Protein 4IM6 (pdb70)

InterPro domains:
  IPR001315 CARD domain [PF00619] (1380-1461)
  IPR001315 CARD domain [PS50209] (1380-1463)
  IPR001611 Leucine-rich repeat [PF00560] (809-829)
  IPR001611 Leucine-rich repeat [PF13516] (863-886)
  IPR001611 Leucine-rich repeat [PF13516] (921-943)
  IPR001611 Leucine-rich repeat [PS51450] (809-830)
  IPR004020 DAPIN domain [PF02758] (9-83)
  IPR004020 DAPIN domain [PS50824] (1-92)
  IPR004020 DAPIN domain [SM01289] (5-88)
  IPR007111 NACHT nucleoside triphosphatase [PF05729] (328-497)
  IPR007111 NACHT nucleoside triphosphatase [PS50837] (328-637)
  IPR011029 Death-like domain superfamily [G3DSA:1.10.533.10] (1-96)
  IPR011029 Death-like domain superfamily [G3DSA:1.10.533.10] (1379-1467)
  IPR011029 Death-like domain superfamily [SSF47986] (1-91)
  IPR011029 Death-like domain superfamily [SSF47986] (1376-1462)
  IPR025307 FIIND domain [PF13553] (1092-1224)
  IPR025307 FIIND domain [PF23679] (1231-1350)
  IPR025307 FIIND domain [PS51830] (1079-1364)
  IPR027417 P-loop containing nucleoside triphosphate hydrolase [G3DSA:3.40.50.300] (259-471)
  IPR027417 P-loop containing nucleoside triphosphate hydrolase [SSF52540] (313-498)

Radius of gyration: 17.04 Å; Cα contacts (8 Å, |Δi|>4): 419; chains: 1; bounding box: 37×54×25 Å

Sequence (197 aa):
VVTTDDAAYYWQQILFSSVLKVTRNLKELDLSGNSSLSHSSAVKSSLCKTLRRPRCLLETLRLAGCGLTAEDCKDLAFGLRANQTLTELDLSFNVLTDAGAKHLCQRLRQPSKLQRLQLVSCGLTSDDCCQQDLASSVLSSASPSLKELDLQQNNLDDVGVRRLLCEGLRHPACKLIRRLGLDQTTLSDEMRQELRALEQEKPQLLIFSRRRKP

GO terms:
  GO:0004175 endopeptidase activity (F, IDA)
  GO:0061702 canonical inflammasome complex (C, IDA)
  GO:0051260 protein homooligomerization (P, IDA)
  GO:0070269 pyroptotic inflammatory response (P, IDA)
  GO:0005515 protein binding (F, IPI)
  GO:0005829 cytosol (C, IDA)
  GO:0035591 signaling adaptor activity (F, IDA)
  GO:0038187 pattern recognition receptor activity (F, IDA)
  GO:1904784 NLRP1 inflammasome complex assembly (P, IDA)
  GO:0140608 cysteine-type endopeptidase activator activity (F, IDA)
  GO:0140693 molecular condensate scaffold activity (F, IDA)
  GO:0005524 ATP binding (F, IDA)
  GO:0051402 neuron apoptotic process (P, IDA)
  GO:0003690 double-stranded DNA binding (F, IDA)
  GO:0003725 double-stranded RNA binding (F, IDA)
  GO:0016887 ATP hydrolysis activity (F, IDA)
  GO:0072558 NLRP1 inflammasome complex (C, IDA)
  GO:0140374 antiviral innate immune response (P, IDA)
  GO:0032731 positive regulation of interleukin-1 beta production (P, IDA)
  GO:0051607 defense response to virus (P, IDA)

Organism: Homo sapiens (NCBI:txid9606)

B-factor: mean 31.35, std 16.28, range [11.92, 131.76]

CATH classification: 3.80.10.10

Structure (mmCIF, N/CA/C/O backbone):
data_4IM6
#
_entry.id   4IM6
#
_cell.length_a   84.690
_cell.length_b   84.690
_cell.length_c   130.470
_cell.angle_alpha   90.00
_cell.angle_beta   90.00
_cell.angle_gamma   120.00
#
_symmetry.space_group_name_H-M   'P 61 2 2'
#
loop_
_entity.id
_entity.type
_entity.pdbx_description
1 polymer 'NACHT, LRR and PYD domains-containing protein 1'
2 non-polymer GLYCEROL
3 water water
#
loop_
_atom_site.group_PDB
_atom_site.id
_atom_site.type_symbol
_atom_site.label_atom_id
_atom_site.label_alt_id
_atom_site.label_comp_id
_atom_site.label_asym_id
_atom_site.label_entity_id
_atom_site.label_seq_id
_atom_site.pdbx_PDB_ins_code
_atom_site.Cartn_x
_atom_site.Cartn_y
_atom_site.Cartn_z
_atom_site.occupancy
_atom_site.B_iso_or_equiv
_atom_site.auth_seq_id
_atom_site.auth_comp_id
_atom_site.auth_asym_id
_atom_site.auth_atom_id
_atom_site.pdbx_PDB_model_num
ATOM 1 N N A VAL A 1 8 ? -14.652 -38.032 -9.946 0.50 38.62 792 VAL A N 1
ATOM 2 N N B VAL A 1 8 ? -16.568 -39.667 -10.484 0.50 53.87 792 VAL A N 1
ATOM 3 C CA A VAL A 1 8 ? -13.990 -39.204 -9.254 0.50 33.72 792 VAL A CA 1
ATOM 4 C CA B VAL A 1 8 ? -16.169 -38.393 -9.840 0.50 64.06 792 VAL A CA 1
ATOM 5 C C A VAL A 1 8 ? -14.774 -39.664 -7.988 0.50 35.92 792 VAL A C 1
ATOM 6 C C B VAL A 1 8 ? -16.571 -38.392 -8.353 0.50 78.44 792 VAL A C 1
ATOM 7 O O A VAL A 1 8 ? -15.368 -38.796 -7.286 0.50 39.50 792 VAL A O 1
ATOM 8 O O B VAL A 1 8 ? -17.126 -37.411 -7.851 0.50 105.19 792 VAL A O 1
ATOM 15 N N A THR A 1 9 ? -14.836 -41.005 -7.788 0.50 34.46 793 THR A N 1
ATOM 16 N N B THR A 1 9 ? -16.306 -39.507 -7.665 0.50 91.54 793 THR A N 1
ATOM 17 C CA A THR A 1 9 ? -15.425 -41.746 -6.624 0.50 28.63 793 THR A CA 1
ATOM 18 C CA B THR A 1 9 ? -16.544 -39.632 -6.210 0.50 83.87 793 THR A CA 1
ATOM 19 C C A THR A 1 9 ? -14.393 -42.655 -5.814 0.50 25.97 793 THR A C 1
ATOM 20 C C B THR A 1 9 ? -15.507 -40.533 -5.513 0.50 70.92 793 THR A C 1
ATOM 21 O O A THR A 1 9 ? -13.288 -42.975 -6.240 0.50 23.60 793 THR A O 1
ATOM 22 O O B THR A 1 9 ? -14.341 -40.155 -5.331 0.50 54.41 793 THR A O 1
ATOM 29 N N A ASP A 1 10 ? -14.769 -43.103 -4.643 0.50 23.60 794 ASP A N 1
ATOM 30 N N B ASP A 1 10 ? -15.958 -41.731 -5.139 0.50 81.15 794 ASP A N 1
ATOM 31 C CA A ASP A 1 10 ? -13.848 -43.934 -3.854 0.50 23.45 794 ASP A CA 1
ATOM 32 C CA B ASP A 1 10 ? -15.164 -42.669 -4.350 0.50 47.52 794 ASP A CA 1
ATOM 33 C C A ASP A 1 10 ? -13.563 -45.254 -4.573 0.50 23.80 794 ASP A C 1
ATOM 34 C C B ASP A 1 10 ? -14.986 -44.052 -5.012 0.50 51.88 794 ASP A C 1
ATOM 35 O O A ASP A 1 10 ? -12.492 -45.836 -4.365 0.50 21.91 794 ASP A O 1
ATOM 36 O O B ASP A 1 10 ? -15.061 -44.177 -6.227 0.50 83.24 794 ASP A O 1
ATOM 45 N N A ALA A 1 11 ? -14.582 -45.726 -5.330 0.50 21.87 795 ALA A N 1
ATOM 46 N N B ALA A 1 11 ? -14.775 -45.081 -4.202 0.50 41.99 795 ALA A N 1
ATOM 47 C CA A ALA A 1 11 ? -14.476 -46.977 -6.151 0.50 29.31 795 ALA A CA 1
ATOM 48 C CA B ALA A 1 11 ? -14.479 -46.455 -4.678 0.50 33.40 795 ALA A CA 1
ATOM 49 C C A ALA A 1 11 ? -13.301 -46.856 -7.071 0.50 23.43 795 ALA A C 1
ATOM 50 C C B ALA A 1 11 ? -13.358 -46.565 -5.716 0.50 26.67 795 ALA A C 1
ATOM 51 O O A ALA A 1 11 ? -12.485 -47.749 -7.122 0.50 24.52 795 ALA A O 1
ATOM 52 O O B ALA A 1 11 ? -12.276 -47.121 -5.419 0.50 37.42 795 ALA A O 1
ATOM 55 N N A TYR A 1 12 ? -13.162 -45.709 -7.726 0.50 21.83 796 TYR A N 1
ATOM 56 N N B TYR A 1 12 ? -13.582 -46.011 -6.918 0.50 27.25 796 TYR A N 1
ATOM 57 C CA A TYR A 1 12 ? -11.991 -45.518 -8.581 0.50 25.17 796 TYR A CA 1
ATOM 58 C CA B TYR A 1 12 ? -12.565 -46.055 -7.989 0.50 23.96 796 TYR A CA 1
ATOM 59 C C A TYR A 1 12 ? -10.760 -45.572 -7.725 0.50 25.79 796 TYR A C 1
ATOM 60 C C B TYR A 1 12 ? -11.091 -45.728 -7.621 0.50 25.14 796 TYR A C 1
ATOM 61 O O A TYR A 1 12 ? -9.741 -46.216 -8.048 0.50 23.27 796 TYR A O 1
ATOM 62 O O B TYR A 1 12 ? -10.209 -46.245 -8.287 0.50 30.12 796 TYR A O 1
ATOM 79 N N . TRP A 1 13 ? -10.817 -44.880 -6.588 1.00 26.50 797 TRP A N 1
ATOM 80 C CA . TRP A 1 13 ? -9.509 -44.734 -5.960 1.00 24.64 797 TRP A CA 1
ATOM 81 C C . TRP A 1 13 ? -9.037 -46.095 -5.472 1.00 26.15 797 TRP A C 1
ATOM 82 O O . TRP A 1 13 ? -7.860 -46.340 -5.477 1.00 26.56 797 TRP A O 1
ATOM 93 N N . GLN A 1 14 ? -9.953 -46.992 -5.083 1.00 26.72 798 GLN A N 1
ATOM 94 C CA A GLN A 1 14 ? -9.548 -48.307 -4.608 0.50 30.67 798 GLN A CA 1
ATOM 95 C CA B GLN A 1 14 ? -9.452 -48.309 -4.613 0.50 32.67 798 GLN A CA 1
ATOM 96 C C . GLN A 1 14 ? -8.825 -49.093 -5.732 1.00 31.21 798 GLN A C 1
ATOM 97 O O . GLN A 1 14 ? -7.867 -49.831 -5.490 1.00 30.50 798 GLN A O 1
ATOM 108 N N . ILE A 1 15 ? -9.240 -48.892 -6.973 1.00 26.53 799 ILE A N 1
ATOM 109 C CA . ILE A 1 15 ? -8.497 -49.545 -8.078 1.00 25.32 799 ILE A CA 1
ATOM 110 C C . ILE A 1 15 ? -7.097 -49.005 -8.168 1.00 24.94 799 ILE A C 1
ATOM 111 O O . ILE A 1 15 ? -6.121 -49.779 -8.180 1.00 25.39 799 ILE A O 1
ATOM 116 N N . LEU A 1 16 ? -6.944 -47.664 -8.145 1.00 23.80 800 LEU A N 1
ATOM 117 C CA . LEU A 1 16 ? -5.611 -47.099 -8.193 1.00 23.14 800 LEU A CA 1
ATOM 118 C C . LEU A 1 16 ? -4.699 -47.583 -7.021 1.00 20.44 800 LEU A C 1
ATOM 119 O O . LEU A 1 16 ? -3.478 -47.943 -7.233 1.00 24.11 800 LEU A O 1
ATOM 124 N N . PHE A 1 17 ? -5.258 -47.585 -5.793 1.00 24.12 801 PHE A N 1
ATOM 125 C CA . PHE A 1 17 ? -4.392 -47.898 -4.636 1.00 25.23 801 PHE A CA 1
ATOM 126 C C . PHE A 1 17 ? -4.047 -49.409 -4.657 1.00 28.21 801 PHE A C 1
ATOM 127 O O . PHE A 1 17 ? -2.955 -49.773 -4.253 1.00 33.47 801 PHE A O 1
ATOM 135 N N . SER A 1 18 ? -4.949 -50.271 -5.181 1.00 29.55 802 SER A N 1
ATOM 136 C CA A SER A 1 18 ? -4.603 -51.696 -5.327 0.50 31.34 802 SER A CA 1
ATOM 137 C CA B SER A 1 18 ? -4.635 -51.694 -5.373 0.50 30.04 802 SER A CA 1
ATOM 138 C C . SER A 1 18 ? -3.472 -51.863 -6.341 1.00 30.33 802 SER A C 1
ATOM 139 O O . SER A 1 18 ? -2.583 -52.634 -6.108 1.00 33.94 802 SER A O 1
ATOM 144 N N . VAL A 1 19 ? -3.486 -51.083 -7.441 1.00 27.23 803 VAL A N 1
ATOM 145 C CA . VAL A 1 19 ? -2.435 -51.148 -8.447 1.00 27.99 803 VAL A CA 1
ATOM 146 C C . VAL A 1 19 ? -1.093 -50.665 -7.866 1.00 32.49 803 VAL A C 1
ATOM 147 O O . VAL A 1 19 ? -0.008 -51.254 -8.148 1.00 35.39 803 VAL A O 1
ATOM 151 N N . LEU A 1 20 ? -1.161 -49.596 -7.057 1.00 31.66 804 LEU A N 1
ATOM 152 C CA . LEU A 1 20 ? 0.045 -49.024 -6.468 1.00 34.41 804 LEU A CA 1
ATOM 153 C C . LEU A 1 20 ? 0.783 -50.024 -5.587 1.00 37.65 804 LEU A C 1
ATOM 154 O O . LEU A 1 20 ? 2.000 -49.930 -5.421 1.00 40.02 804 LEU A O 1
ATOM 159 N N . LYS A 1 21 ? 0.080 -51.024 -5.061 1.00 48.70 805 LYS A N 1
ATOM 160 C CA . LYS A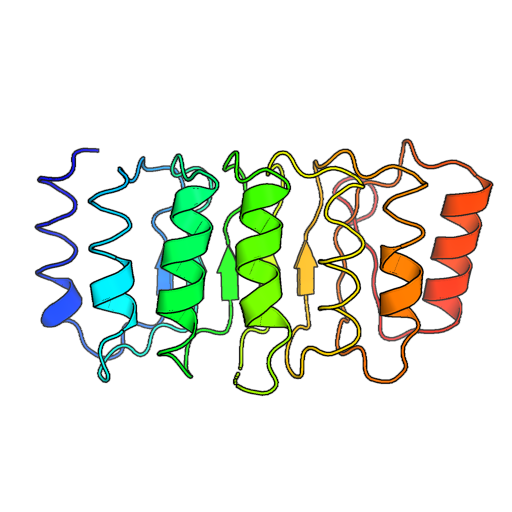 1 21 ? 0.749 -52.138 -4.361 1.00 55.39 805 LYS A CA 1
ATOM 161 C C . LYS A 1 21 ? 1.711 -53.017 -5.173 1.00 48.78 805 LYS A C 1
ATOM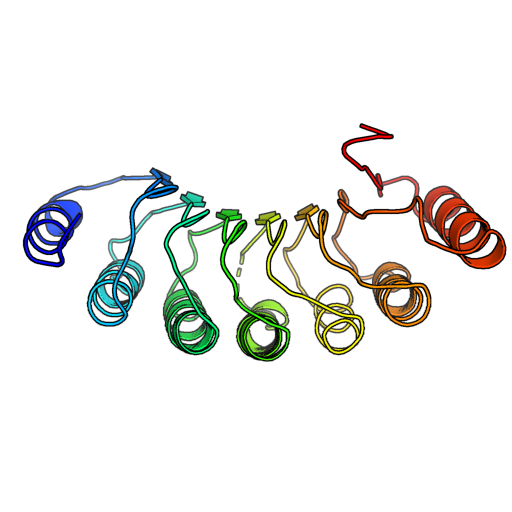 162 O O . LYS A 1 21 ? 2.560 -53.665 -4.603 1.00 58.06 805 LYS A O 1
ATOM 168 N N . VAL A 1 22 ? 1.544 -53.084 -6.469 1.00 39.32 806 VAL A N 1
ATOM 169 C CA . VAL A 1 22 ? 2.262 -53.994 -7.396 1.00 45.20 806 VAL A CA 1
ATOM 170 C C . VAL A 1 22 ? 3.280 -53.117 -8.101 1.00 39.94 806 VAL A C 1
ATOM 171 O O . VAL A 1 22 ? 4.274 -53.561 -8.679 1.00 47.91 806 VAL A O 1
ATOM 175 N N . THR A 1 23 ? 3.051 -51.821 -8.034 1.00 43.57 807 THR A N 1
ATOM 176 C CA . THR A 1 23 ? 3.986 -50.922 -8.667 1.00 39.74 807 THR A CA 1
ATOM 177 C C . THR A 1 23 ? 5.282 -50.918 -7.872 1.00 43.95 807 THR A C 1
ATOM 178 O O . THR A 1 23 ? 5.243 -50.923 -6.625 1.00 56.16 807 THR A O 1
ATOM 182 N N . ARG A 1 24 ? 6.424 -50.948 -8.580 1.00 44.54 808 ARG A N 1
ATOM 183 C CA . ARG A 1 24 ? 7.733 -50.738 -7.909 1.00 53.30 808 ARG A CA 1
ATOM 184 C C . ARG A 1 24 ? 8.550 -49.521 -8.459 1.00 54.31 808 ARG A C 1
ATOM 185 O O . ARG A 1 24 ? 8.493 -49.188 -9.655 1.00 45.40 808 ARG A O 1
ATOM 193 N N . ASN A 1 25 ? 9.269 -48.807 -7.588 1.00 56.71 809 ASN A N 1
ATOM 194 C CA . ASN A 1 25 ? 10.083 -47.689 -8.071 1.00 62.04 809 ASN A CA 1
ATOM 195 C C . ASN A 1 25 ? 9.236 -46.480 -8.514 1.00 38.60 809 ASN A C 1
ATOM 196 O O . ASN A 1 25 ? 9.728 -45.667 -9.332 1.00 44.17 809 ASN A O 1
ATOM 201 N N . LEU A 1 26 ? 7.968 -46.384 -8.096 1.00 36.18 810 LEU A N 1
ATOM 202 C CA . LEU A 1 26 ? 7.195 -45.196 -8.527 1.00 34.09 810 LEU A CA 1
ATOM 203 C C . LEU A 1 26 ? 7.674 -44.007 -7.734 1.00 26.89 810 LEU A C 1
ATOM 204 O O . LEU A 1 26 ? 7.621 -44.066 -6.478 1.00 30.64 810 LEU A O 1
ATOM 209 N N . LYS A 1 27 ? 8.173 -42.984 -8.453 1.00 27.35 811 LYS A N 1
ATOM 210 C CA . LYS A 1 27 ? 8.786 -41.800 -7.783 1.00 25.26 811 LYS A CA 1
ATOM 211 C C . LYS A 1 27 ? 7.834 -40.591 -7.658 1.00 28.83 811 LYS A C 1
ATOM 212 O O . LYS A 1 27 ? 8.029 -39.763 -6.786 1.00 24.85 811 LYS A O 1
ATOM 218 N N . GLU A 1 28 ? 6.814 -40.498 -8.505 1.00 25.39 812 GLU A N 1
ATOM 219 C CA . GLU A 1 28 ? 5.897 -39.373 -8.453 1.00 23.76 812 GLU A CA 1
ATOM 220 C C . GLU A 1 28 ? 4.458 -39.811 -8.580 1.00 24.42 812 GLU A C 1
ATOM 221 O O . GLU A 1 28 ? 4.138 -40.718 -9.375 1.00 27.53 812 GLU A O 1
ATOM 227 N N . LEU A 1 29 ? 3.601 -39.209 -7.783 1.00 21.19 813 LEU A N 1
ATOM 228 C CA . LEU A 1 29 ? 2.158 -39.480 -7.858 1.00 20.30 813 LEU A CA 1
ATOM 229 C C . LEU A 1 29 ? 1.470 -38.129 -7.812 1.00 22.65 813 LEU A C 1
ATOM 230 O O . LEU A 1 29 ? 1.548 -37.453 -6.811 1.00 21.47 813 LEU A O 1
ATOM 235 N N . ASP A 1 30 ? 0.802 -37.764 -8.907 1.00 19.61 814 ASP A N 1
ATOM 236 C CA . ASP A 1 30 ? 0.098 -36.452 -9.012 1.00 20.12 814 ASP A CA 1
ATOM 237 C C . ASP A 1 30 ? -1.371 -36.715 -9.178 1.00 19.91 814 ASP A C 1
ATOM 238 O O . ASP A 1 30 ? -1.785 -37.144 -10.300 1.00 24.31 814 ASP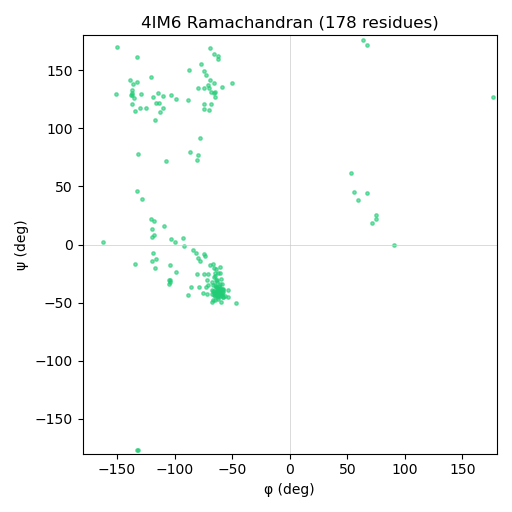 A O 1
ATOM 243 N N . LEU A 1 31 ? -2.146 -36.457 -8.109 1.00 16.74 815 LEU A N 1
ATOM 244 C CA . LEU A 1 31 ? -3.594 -36.650 -8.144 1.00 18.23 815 LEU A CA 1
ATOM 245 C C . LEU A 1 31 ? -4.314 -35.322 -8.283 1.00 16.79 815 LEU A C 1
ATOM 246 O O . LEU A 1 31 ? -5.550 -35.292 -8.072 1.00 19.82 815 LEU A O 1
ATOM 251 N N . SER A 1 32 ? -3.552 -34.233 -8.455 1.00 19.20 816 SER A N 1
ATOM 252 C CA . SER A 1 32 ? -4.130 -32.868 -8.380 1.00 18.58 816 SER A CA 1
ATOM 253 C C . SER A 1 32 ? -5.398 -32.693 -9.250 1.00 19.03 816 SER A C 1
ATOM 254 O O . SER A 1 32 ? -5.428 -33.127 -10.460 1.00 22.21 816 SER A O 1
ATOM 257 N N . GLY A 1 33 ? -6.390 -31.990 -8.693 1.00 17.74 817 GLY A N 1
ATOM 258 C CA . GLY A 1 33 ? -7.605 -31.617 -9.490 1.00 18.88 817 GLY A CA 1
ATOM 259 C C . GLY A 1 33 ? -8.707 -32.660 -9.384 1.00 20.22 817 GLY A C 1
ATOM 260 O O . GLY A 1 33 ? -9.760 -32.488 -10.040 1.00 24.88 817 GLY A O 1
ATOM 261 N N . ASN A 1 34 ? -8.465 -33.754 -8.630 1.00 21.04 818 ASN A N 1
ATOM 262 C CA . ASN A 1 34 ? -9.468 -34.856 -8.463 1.00 21.37 818 ASN A CA 1
ATOM 263 C C . ASN A 1 34 ? -9.820 -34.958 -7.005 1.00 24.11 818 ASN A C 1
ATOM 264 O O . ASN A 1 34 ? -8.886 -35.145 -6.163 1.00 23.46 818 ASN A O 1
ATOM 269 N N . SER A 1 35 ? -11.127 -34.907 -6.668 1.00 23.84 819 SER A N 1
ATOM 270 C CA A SER A 1 35 ? -11.591 -34.974 -5.288 0.50 22.47 819 SER A CA 1
ATOM 271 C CA B SER A 1 35 ? -11.482 -34.919 -5.270 0.50 23.04 819 SER A CA 1
ATOM 272 C C . SER A 1 35 ? -11.145 -36.276 -4.588 1.00 20.74 819 SER A C 1
ATOM 273 O O . SER A 1 35 ? -11.357 -37.402 -5.154 1.00 24.37 819 SER A O 1
ATOM 278 N N . LEU A 1 36 ? -10.582 -36.158 -3.378 1.00 20.43 820 LEU A N 1
ATOM 279 C CA . LEU A 1 36 ? -10.290 -37.336 -2.523 1.00 20.35 820 LEU A CA 1
ATOM 280 C C . LEU A 1 36 ? -11.188 -37.215 -1.323 1.00 24.78 820 LEU A C 1
ATOM 281 O O . LEU A 1 36 ? -11.079 -36.224 -0.558 1.00 24.29 820 LEU A O 1
ATOM 286 N N . SER A 1 37 ? -12.032 -38.223 -1.094 1.00 24.45 821 SER A N 1
ATOM 287 C CA . SER A 1 37 ? -12.844 -38.251 0.141 1.00 26.69 821 SER A CA 1
ATOM 288 C C . SER A 1 37 ? -11.909 -38.499 1.367 1.00 25.69 821 SER A C 1
ATOM 289 O O . SER A 1 37 ? -10.757 -38.912 1.194 1.00 25.27 821 SER A O 1
ATOM 292 N N . HIS A 1 38 ? -12.432 -38.332 2.598 1.00 28.41 822 HIS A N 1
ATOM 293 C CA . HIS A 1 38 ? -11.626 -38.699 3.754 1.00 28.33 822 HIS A CA 1
ATOM 294 C C . HIS A 1 38 ? -11.224 -40.160 3.707 1.00 29.52 822 HIS A C 1
ATOM 295 O O . HIS A 1 38 ? -10.063 -40.496 4.079 1.00 28.05 822 HIS A O 1
ATOM 302 N N . SER A 1 39 ? -12.123 -41.049 3.242 1.00 30.08 823 SER A N 1
ATOM 303 C CA A SER A 1 39 ? -11.743 -42.476 3.188 0.50 31.40 823 SER A CA 1
ATOM 304 C CA B SER A 1 39 ? -11.768 -42.484 3.152 0.50 30.77 823 SER A CA 1
ATOM 305 C C . SER A 1 39 ? -10.591 -42.709 2.204 1.00 33.34 823 SER A C 1
ATOM 306 O O . SER A 1 39 ? -9.666 -43.517 2.486 1.00 32.70 823 SER A O 1
ATOM 311 N N . ALA A 1 40 ? -10.609 -41.996 1.064 1.00 27.21 824 ALA A N 1
ATOM 312 C CA . ALA A 1 40 ? -9.558 -42.143 0.080 1.00 25.13 824 ALA A CA 1
ATOM 313 C C . ALA A 1 40 ? -8.209 -41.600 0.628 1.00 22.77 824 ALA A C 1
ATOM 314 O O . ALA A 1 40 ? -7.129 -42.118 0.331 1.00 24.74 824 ALA A O 1
ATOM 316 N N . VAL A 1 41 ? -8.277 -40.474 1.365 1.00 25.27 825 VAL A N 1
ATOM 317 C CA . VAL A 1 41 ? -7.094 -39.938 1.990 1.00 23.50 825 VAL A CA 1
ATOM 318 C C . VAL A 1 41 ? -6.471 -40.946 2.962 1.00 21.98 825 VAL A C 1
ATOM 319 O O . VAL A 1 41 ? -5.258 -41.197 2.919 1.00 24.09 825 VAL A O 1
ATOM 323 N N . LYS A 1 42 ? -7.331 -41.601 3.760 1.00 28.79 826 LYS A N 1
ATOM 324 C CA . LYS A 1 42 ? -6.864 -42.587 4.689 1.00 32.54 826 LYS A CA 1
ATOM 325 C C . LYS A 1 42 ? -6.215 -43.755 3.921 1.00 29.68 826 LYS A C 1
ATOM 326 O O . LYS A 1 42 ? -5.120 -44.228 4.263 1.00 29.18 826 LYS A O 1
ATOM 332 N N . SER A 1 43 ? -6.808 -44.148 2.800 1.00 29.17 827 SER A N 1
ATOM 333 C CA A SER A 1 43 ? -6.206 -45.241 2.103 0.50 29.93 827 SER A CA 1
ATOM 334 C CA B SER A 1 43 ? -6.235 -45.218 1.945 0.50 28.50 827 SER A CA 1
ATOM 335 C C . SER A 1 43 ? -4.891 -44.824 1.401 1.00 28.84 827 SER A C 1
ATOM 336 O O . SER A 1 43 ? -3.912 -45.599 1.408 1.00 33.56 827 SER A O 1
ATOM 341 N N . LEU A 1 44 ? -4.809 -43.578 0.907 1.00 30.98 828 LEU A N 1
ATOM 342 C CA . LEU A 1 44 ? -3.547 -43.055 0.432 1.00 24.52 828 LEU A CA 1
ATOM 343 C C . LEU A 1 44 ? -2.442 -43.055 1.543 1.00 29.48 828 LEU A C 1
ATOM 344 O O . LEU A 1 44 ? -1.262 -43.353 1.298 1.00 32.61 828 LEU A O 1
ATOM 349 N N . CYS A 1 45 ? -2.836 -42.628 2.749 1.00 30.55 829 CYS A N 1
ATOM 350 C CA . CYS A 1 45 ? -1.899 -42.667 3.905 1.00 26.42 829 CYS A CA 1
ATOM 351 C C . CYS A 1 45 ? -1.388 -44.098 4.180 1.00 27.63 829 CYS A C 1
ATOM 352 O O . CYS A 1 45 ? -0.193 -44.258 4.473 1.00 33.18 829 CYS A O 1
ATOM 355 N N . LYS A 1 46 ? -2.251 -45.121 4.043 1.00 31.39 830 LYS A N 1
ATOM 356 C CA . LYS A 1 46 ? -1.793 -46.542 4.183 1.00 36.97 830 LYS A CA 1
ATOM 357 C C . LYS A 1 46 ? -0.742 -46.821 3.142 1.00 43.82 830 LYS A C 1
ATOM 358 O O . LYS A 1 46 ? 0.277 -47.434 3.419 1.00 42.75 830 LYS A O 1
ATOM 364 N N . THR A 1 47 ? -1.050 -46.458 1.896 1.00 37.51 831 THR A N 1
ATOM 365 C CA . THR A 1 47 ? -0.034 -46.508 0.819 1.00 38.56 831 THR A CA 1
ATOM 366 C C . THR A 1 47 ? 1.336 -45.891 1.178 1.00 36.31 831 THR A C 1
ATOM 367 O O . THR A 1 47 ? 2.385 -46.504 0.926 1.00 43.97 831 THR A O 1
ATOM 371 N N . LEU A 1 48 ? 1.339 -44.654 1.717 1.00 36.50 832 LEU A N 1
ATOM 372 C CA . LEU A 1 48 ? 2.561 -43.926 2.067 1.00 35.41 832 LEU A CA 1
ATOM 373 C C . LEU A 1 48 ? 3.371 -44.587 3.195 1.00 40.49 832 LEU A C 1
ATOM 374 O O . LEU A 1 48 ? 4.612 -44.439 3.282 1.00 47.21 832 LEU A O 1
ATOM 379 N N . ARG A 1 49 ? 2.658 -45.316 4.045 1.00 37.30 833 ARG A N 1
ATOM 380 C CA . ARG A 1 49 ? 3.250 -45.976 5.217 1.00 41.83 833 ARG A CA 1
ATOM 381 C C . ARG A 1 49 ? 4.008 -47.254 4.891 1.00 51.62 833 ARG A C 1
ATOM 382 O O . ARG A 1 49 ? 4.752 -47.770 5.731 1.00 59.75 833 ARG A O 1
ATOM 390 N N . ARG A 1 50 ? 3.814 -47.792 3.686 1.00 44.77 834 ARG A N 1
ATOM 391 C CA . ARG A 1 50 ? 4.478 -49.090 3.308 1.00 47.26 834 ARG A CA 1
ATOM 392 C C . ARG A 1 50 ? 5.961 -48.954 3.157 1.00 51.46 834 ARG A C 1
ATOM 393 O O . ARG A 1 50 ? 6.465 -47.947 2.598 1.00 48.00 834 ARG A O 1
ATOM 401 N N . PRO A 1 51 ? 6.691 -49.998 3.605 1.00 77.34 835 PRO A N 1
ATOM 402 C CA . PRO A 1 51 ? 8.135 -49.869 3.494 1.00 69.23 835 PRO A CA 1
ATOM 403 C C . PRO A 1 51 ? 8.600 -49.827 2.012 1.00 46.45 835 PRO A C 1
ATOM 404 O O . PRO A 1 51 ? 9.609 -49.162 1.679 1.00 57.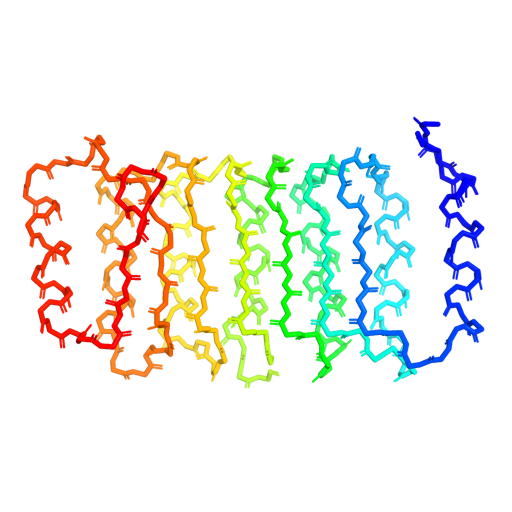44 835 PRO A O 1
ATOM 408 N N . ARG A 1 52 ? 7.827 -50.447 1.123 1.00 44.33 836 ARG A N 1
ATOM 409 C CA . ARG A 1 52 ? 8.193 -50.410 -0.279 1.00 49.22 836 ARG A CA 1
ATOM 410 C C . ARG A 1 52 ? 7.936 -49.058 -0.982 1.00 49.30 836 ARG A C 1
ATOM 411 O O . ARG A 1 52 ? 8.392 -48.876 -2.117 1.00 49.71 836 ARG A O 1
ATOM 419 N N . CYS A 1 53 ? 7.264 -48.112 -0.319 1.00 40.58 837 CYS A N 1
ATOM 420 C CA . CYS A 1 53 ? 6.904 -46.833 -0.962 1.00 35.60 837 CYS A CA 1
ATOM 421 C C . CYS A 1 53 ? 8.157 -46.006 -1.172 1.00 33.04 837 CYS A C 1
ATOM 422 O O . CYS A 1 53 ? 8.869 -45.668 -0.179 1.00 51.27 837 CYS A O 1
ATOM 425 N N . LEU A 1 54 ? 8.491 -45.748 -2.424 1.00 30.09 838 LEU A N 1
ATOM 426 C CA . LEU A 1 54 ? 9.645 -44.961 -2.772 1.00 31.98 838 LEU A CA 1
ATOM 427 C C . LEU A 1 54 ? 9.267 -43.589 -3.331 1.00 26.51 838 LEU A C 1
ATOM 428 O O . LEU A 1 54 ? 10.093 -42.963 -4.039 1.00 30.46 838 LEU A O 1
ATOM 433 N N . LEU A 1 55 ? 7.997 -43.167 -3.131 1.00 23.90 839 LEU A N 1
ATOM 434 C CA . LEU A 1 55 ? 7.577 -41.887 -3.755 1.00 22.50 839 LEU A CA 1
ATOM 435 C C . LEU A 1 55 ? 8.468 -40.726 -3.279 1.00 20.41 839 LEU A C 1
ATOM 436 O O . LEU A 1 55 ? 8.732 -40.656 -2.054 1.00 24.52 839 LEU A O 1
ATOM 441 N N . GLU A 1 56 ? 8.888 -39.864 -4.209 1.00 22.20 840 GLU A N 1
ATOM 442 C CA . GLU A 1 56 ? 9.646 -38.674 -3.875 1.00 19.89 840 GLU A CA 1
ATOM 443 C C . GLU A 1 56 ? 8.764 -37.409 -3.956 1.00 22.52 840 GLU A C 1
ATOM 444 O O . GLU A 1 56 ? 9.014 -36.418 -3.242 1.00 22.81 840 GLU A O 1
ATOM 450 N N . THR A 1 57 ? 7.772 -37.441 -4.849 1.00 21.37 841 THR A N 1
ATOM 451 C CA . THR A 1 57 ? 6.898 -36.277 -5.066 1.00 20.06 841 THR A CA 1
ATOM 452 C C . THR A 1 57 ? 5.447 -36.727 -4.986 1.00 20.99 841 THR A C 1
ATOM 453 O O . THR A 1 57 ? 5.049 -37.707 -5.655 1.00 20.72 841 THR A O 1
ATOM 457 N N . LEU A 1 58 ? 4.662 -36.025 -4.187 1.00 17.07 842 LEU A N 1
ATOM 458 C CA . LEU A 1 58 ? 3.225 -36.339 -4.021 1.00 17.18 842 LEU A CA 1
ATOM 459 C C . LEU A 1 58 ? 2.461 -35.001 -4.223 1.00 18.86 842 LEU A C 1
ATOM 460 O O . LEU A 1 58 ? 2.680 -34.065 -3.468 1.00 17.40 842 LEU A O 1
ATOM 465 N N . ARG A 1 59 ? 1.605 -34.926 -5.240 1.00 17.46 843 ARG A N 1
ATOM 466 C CA . ARG A 1 59 ? 0.862 -33.693 -5.453 1.00 17.80 843 ARG A CA 1
ATOM 467 C C . ARG A 1 59 ? -0.620 -33.950 -5.278 1.00 18.34 843 ARG A C 1
ATOM 468 O O . ARG A 1 59 ? -1.172 -34.882 -5.948 1.00 17.90 843 ARG A O 1
ATOM 476 N N . LEU A 1 60 ? -1.235 -33.232 -4.349 1.00 14.84 844 LEU A N 1
ATOM 477 C CA . LEU A 1 60 ? -2.649 -33.386 -3.948 1.00 15.17 844 LEU A CA 1
ATOM 478 C C . LEU A 1 60 ? -3.293 -31.991 -4.010 1.00 13.64 844 LEU A C 1
ATOM 479 O O . LEU A 1 60 ? -4.174 -31.720 -3.216 1.00 16.83 844 LEU A O 1
ATOM 484 N N . ALA A 1 61 ? -2.912 -31.228 -5.047 1.00 16.18 845 ALA A N 1
ATOM 485 C CA . ALA A 1 61 ? -3.435 -29.823 -5.092 1.00 16.22 845 ALA A CA 1
ATOM 486 C C . ALA A 1 61 ? -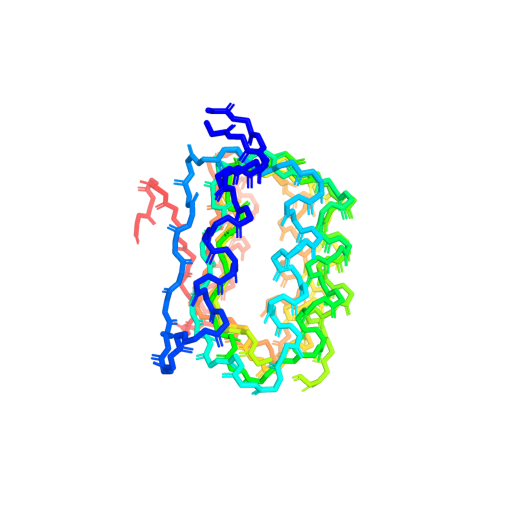4.864 -29.824 -5.634 1.00 16.61 845 ALA A C 1
ATOM 487 O O . ALA A 1 61 ? -5.098 -30.514 -6.663 1.00 17.91 845 ALA A O 1
ATOM 489 N N . GLY A 1 62 ? -5.773 -29.099 -5.018 1.00 14.60 846 GLY A N 1
ATOM 490 C CA . GLY A 1 62 ? -7.163 -29.034 -5.619 1.00 15.97 846 GLY A CA 1
ATOM 491 C C . GLY A 1 62 ? -7.868 -30.372 -5.539 1.00 16.60 846 GLY A C 1
ATOM 492 O O . GLY A 1 62 ? -8.557 -30.768 -6.511 1.00 20.75 846 GLY A O 1
ATOM 493 N N . CYS A 1 63 ? -7.786 -31.035 -4.386 1.00 16.82 847 CYS A N 1
ATOM 494 C CA . CYS A 1 63 ? -8.312 -32.385 -4.222 1.00 17.00 847 CYS A CA 1
ATOM 495 C C . CYS A 1 63 ? -9.394 -32.389 -3.191 1.00 17.90 847 CYS A C 1
ATOM 496 O O . CYS A 1 63 ? -9.823 -33.485 -2.667 1.00 21.28 847 CYS A O 1
ATOM 499 N N . GLY A 1 64 ? -9.830 -31.206 -2.722 1.00 18.39 848 GLY A N 1
ATOM 500 C CA . GLY A 1 64 ? -10.854 -31.195 -1.666 1.00 21.25 848 GLY A CA 1
ATOM 501 C C . GLY A 1 64 ? -10.461 -31.548 -0.250 1.00 20.40 848 GLY A C 1
ATOM 502 O O . GLY A 1 64 ? -11.310 -31.809 0.602 1.00 21.98 848 GLY A O 1
ATOM 503 N N . LEU A 1 65 ? -9.173 -31.409 0.051 1.00 19.11 849 LEU A N 1
ATOM 504 C CA . LEU A 1 65 ? -8.677 -31.811 1.362 1.00 18.41 849 LEU A CA 1
ATOM 505 C C . LEU A 1 65 ? -9.049 -30.765 2.394 1.00 19.22 849 LEU A C 1
ATOM 506 O O . LEU A 1 65 ? -9.175 -29.537 2.081 1.00 20.71 849 LEU A O 1
ATOM 511 N N . THR A 1 66 ? -9.132 -31.214 3.645 1.00 21.05 850 THR A N 1
ATOM 512 C CA . THR A 1 66 ? -9.552 -30.307 4.717 1.00 22.78 850 THR A CA 1
ATOM 513 C C . THR A 1 66 ? -8.574 -30.449 5.907 1.00 20.96 850 THR A C 1
ATOM 514 O O . THR A 1 66 ? -7.578 -31.196 5.790 1.00 22.44 850 THR A O 1
ATOM 518 N N . ALA A 1 67 ? -8.821 -29.753 7.035 1.00 22.92 851 ALA A N 1
ATOM 519 C CA . ALA A 1 67 ? -7.849 -29.851 8.132 1.00 22.39 851 ALA A CA 1
ATOM 520 C C . ALA A 1 67 ? -7.603 -31.261 8.657 1.00 25.26 851 ALA A C 1
ATOM 521 O O . ALA A 1 67 ? -6.467 -31.654 8.899 1.00 25.33 851 ALA A O 1
ATOM 523 N N . GLU A 1 68 ? -8.675 -32.033 8.786 1.00 26.34 852 GLU A N 1
ATOM 524 C CA . GLU A 1 68 ? -8.553 -33.419 9.298 1.00 27.71 852 GLU A CA 1
ATOM 525 C C . GLU A 1 68 ? -7.647 -34.231 8.353 1.00 30.94 852 GLU A C 1
ATOM 526 O O . GLU A 1 68 ? -6.828 -35.049 8.819 1.00 27.39 852 GLU A O 1
ATOM 532 N N . ASP A 1 69 ? -7.732 -34.016 7.028 1.00 24.47 853 ASP A N 1
ATOM 533 C CA . ASP A 1 69 ? -6.770 -34.719 6.166 1.00 23.41 853 ASP A CA 1
ATOM 534 C C . ASP A 1 69 ? -5.295 -34.415 6.440 1.00 22.57 853 ASP A C 1
ATOM 535 O O . ASP A 1 69 ? -4.413 -35.259 6.213 1.00 23.40 853 ASP A O 1
ATOM 540 N N . CYS A 1 70 ? -4.995 -33.212 6.925 1.00 23.29 854 CYS A N 1
ATOM 541 C CA . CYS A 1 70 ? -3.604 -32.876 7.223 1.00 23.11 854 CYS A CA 1
ATOM 542 C C . CYS A 1 70 ? -3.096 -33.722 8.392 1.00 23.16 854 CYS A C 1
ATOM 543 O O . CYS A 1 70 ? -1.922 -34.032 8.443 1.00 23.17 854 CYS A O 1
ATOM 546 N N . LYS A 1 71 ? -3.986 -34.011 9.335 1.00 23.16 855 LYS A N 1
ATOM 547 C CA . LYS A 1 71 ? -3.611 -34.849 10.490 1.00 26.17 855 LYS A CA 1
ATOM 548 C C . LYS A 1 71 ? -3.200 -36.238 9.972 1.00 28.74 855 LYS A C 1
ATOM 549 O O . LYS A 1 71 ? -2.077 -36.752 10.297 1.00 27.90 855 LYS A O 1
ATOM 555 N N . ASP A 1 72 ? -4.029 -36.777 9.073 1.00 25.14 856 ASP A N 1
ATOM 556 C CA . ASP A 1 72 ? -3.697 -38.112 8.511 1.00 26.22 856 ASP A CA 1
ATOM 557 C C . ASP A 1 72 ? -2.427 -38.093 7.666 1.00 25.38 856 ASP A C 1
ATOM 558 O O . ASP A 1 72 ? -1.567 -38.985 7.787 1.00 24.77 856 ASP A O 1
ATOM 563 N N . LEU A 1 73 ? -2.280 -37.059 6.818 1.00 22.15 857 LEU A N 1
ATOM 564 C CA . LEU A 1 73 ? -1.078 -36.974 6.006 1.00 21.24 857 LEU A CA 1
ATOM 565 C C . LEU A 1 73 ? 0.184 -36.826 6.889 1.00 21.58 857 LEU A C 1
ATOM 566 O O . LEU A 1 73 ? 1.234 -37.389 6.577 1.00 26.08 857 LEU A O 1
ATOM 571 N N . ALA A 1 74 ? 0.089 -35.997 7.938 1.00 22.50 858 ALA A N 1
ATOM 572 C CA . ALA A 1 74 ? 1.300 -35.758 8.800 1.00 24.15 858 ALA A CA 1
ATOM 573 C C . ALA A 1 74 ? 1.766 -37.086 9.439 1.00 23.55 858 ALA A C 1
ATOM 574 O O . ALA A 1 74 ? 2.979 -37.392 9.451 1.00 26.81 858 ALA A O 1
ATOM 576 N N . PHE A 1 75 ? 0.799 -37.884 9.894 1.00 26.13 859 PHE A N 1
ATOM 577 C CA . PHE A 1 75 ? 1.124 -39.197 10.506 1.00 30.52 859 PHE A CA 1
ATOM 578 C C . PHE A 1 75 ? 1.611 -40.180 9.442 1.00 31.85 859 PHE A C 1
ATOM 579 O O . PHE A 1 75 ? 2.565 -40.973 9.687 1.00 28.86 859 PHE A O 1
ATOM 587 N N . GLY A 1 76 ? 1.043 -40.079 8.230 1.00 27.39 860 GLY A N 1
ATOM 588 C CA . GLY A 1 76 ? 1.579 -40.830 7.115 1.00 29.09 860 GLY A CA 1
ATOM 589 C C . GLY A 1 76 ? 3.011 -40.459 6.720 1.00 24.66 860 GLY A C 1
ATOM 590 O O . GLY A 1 76 ? 3.816 -41.358 6.381 1.00 33.38 860 GLY A O 1
ATOM 591 N N . LEU A 1 77 ? 3.387 -39.171 6.795 1.00 30.56 861 LEU A N 1
ATOM 592 C CA . LEU A 1 77 ? 4.791 -38.755 6.532 1.00 37.83 861 LEU A CA 1
ATOM 593 C C . LEU A 1 77 ? 5.785 -39.178 7.623 1.00 36.57 861 LEU A C 1
ATOM 594 O O . LEU A 1 77 ? 6.991 -39.224 7.395 1.00 36.99 861 LEU A O 1
ATOM 599 N N . ARG A 1 78 ? 5.283 -39.369 8.831 1.00 36.79 862 ARG A N 1
ATOM 600 C CA . ARG A 1 78 ? 6.132 -39.805 9.926 1.00 31.15 862 ARG A CA 1
ATOM 601 C C . ARG A 1 78 ? 6.805 -41.138 9.540 1.00 37.17 862 ARG A C 1
ATOM 602 O O . ARG A 1 78 ? 8.002 -41.311 9.709 1.00 47.94 862 ARG A O 1
ATOM 610 N N . ALA A 1 79 ? 6.003 -42.059 8.987 1.00 54.13 863 ALA A N 1
ATOM 611 C CA . ALA A 1 79 ? 6.526 -43.309 8.364 1.00 48.48 863 ALA A CA 1
ATOM 612 C C . ALA A 1 79 ? 7.050 -43.004 6.934 1.00 57.14 863 ALA A C 1
ATOM 613 O O . ALA A 1 79 ? 6.343 -43.241 6.012 1.00 62.15 863 ALA A O 1
ATOM 615 N N . ASN A 1 80 ? 8.250 -42.397 6.711 1.00 50.73 864 ASN A N 1
ATOM 616 C CA . ASN A 1 80 ? 8.661 -42.149 5.312 1.00 45.08 864 ASN A CA 1
ATOM 617 C C . ASN A 1 80 ? 10.025 -41.377 5.161 1.00 41.87 864 ASN A C 1
ATOM 618 O O . ASN A 1 80 ? 10.201 -40.306 5.788 1.00 57.57 864 ASN A O 1
ATOM 623 N N . GLN A 1 81 ? 10.995 -41.904 4.384 1.00 31.24 865 GLN A N 1
ATOM 624 C CA . GLN A 1 81 ? 12.268 -41.238 4.269 1.00 34.50 865 GLN A CA 1
ATOM 625 C C . GLN A 1 81 ? 12.539 -40.864 2.863 1.00 39.44 865 GLN A C 1
ATOM 626 O O . GLN A 1 81 ? 13.679 -40.342 2.600 1.00 41.83 865 GLN A O 1
ATOM 632 N N . THR A 1 82 ? 11.516 -41.070 1.966 1.00 28.39 866 THR A N 1
ATOM 633 C CA . THR A 1 82 ? 11.712 -40.822 0.585 1.00 28.12 866 THR A CA 1
ATOM 634 C C . THR A 1 82 ? 11.066 -39.562 0.056 1.00 19.73 866 THR A C 1
ATOM 635 O O . THR A 1 82 ? 11.617 -38.979 -0.946 1.00 23.85 866 THR A O 1
ATOM 639 N N . LEU A 1 83 ? 9.896 -39.233 0.639 1.00 23.44 867 LEU A N 1
ATOM 640 C CA . LEU A 1 83 ? 9.100 -38.087 0.071 1.00 21.71 867 LEU A CA 1
ATOM 641 C C . LEU A 1 83 ? 9.870 -36.779 0.324 1.00 19.29 867 LEU A C 1
ATOM 642 O O . LEU A 1 83 ? 10.224 -36.477 1.491 1.00 24.54 867 LEU A O 1
ATOM 647 N N . THR A 1 84 ? 10.212 -36.063 -0.759 1.00 19.21 868 THR A N 1
ATOM 648 C CA . THR A 1 84 ? 10.933 -34.799 -0.610 1.00 19.31 868 THR A CA 1
ATOM 649 C C . THR A 1 84 ? 10.072 -33.598 -1.120 1.00 21.65 868 THR A C 1
ATOM 650 O O . THR A 1 84 ? 10.447 -32.476 -0.881 1.00 21.20 868 THR A O 1
ATOM 654 N N . GLU A 1 85 ? 8.953 -33.819 -1.838 1.00 18.48 869 GLU A N 1
ATOM 655 C CA . GLU A 1 85 ? 8.119 -32.686 -2.298 1.00 16.84 869 GLU A CA 1
ATOM 656 C C . GLU A 1 85 ? 6.665 -33.035 -2.090 1.00 18.50 869 GLU A C 1
ATOM 657 O O . GLU A 1 85 ? 6.226 -34.160 -2.414 1.00 19.51 869 GLU A O 1
ATOM 663 N N . LEU A 1 86 ? 5.915 -32.113 -1.513 1.00 16.05 870 LEU A N 1
ATOM 664 C CA . LEU A 1 86 ? 4.498 -32.303 -1.232 1.00 15.33 870 LEU A CA 1
ATOM 665 C C . LEU A 1 86 ? 3.762 -31.061 -1.638 1.00 16.66 870 LEU A C 1
ATOM 666 O O . LEU A 1 86 ? 4.106 -29.982 -1.217 1.00 16.57 870 LEU A O 1
ATOM 671 N N . ASP A 1 87 ? 2.757 -31.226 -2.464 1.00 14.18 871 ASP A N 1
ATOM 672 C CA . ASP A 1 87 ? 1.922 -30.081 -2.911 1.00 13.64 871 ASP A CA 1
ATOM 673 C C . ASP A 1 87 ? 0.515 -30.231 -2.349 1.00 15.37 871 ASP A C 1
ATOM 674 O O . ASP A 1 87 ? -0.216 -31.178 -2.733 1.00 15.21 871 ASP A O 1
ATOM 679 N N . LEU A 1 88 ? 0.086 -29.348 -1.463 1.00 12.74 872 LEU A N 1
ATOM 680 C CA . LEU A 1 88 ? -1.269 -29.349 -0.888 1.00 12.70 872 LEU A CA 1
ATOM 681 C C . LEU A 1 88 ? -2.050 -28.062 -1.234 1.00 11.92 872 LEU A C 1
ATOM 682 O O . LEU A 1 88 ? -3.054 -27.781 -0.599 1.00 14.84 872 LEU A O 1
ATOM 687 N N . SER A 1 89 ? -1.596 -27.381 -2.299 1.00 13.70 873 SER A N 1
ATOM 688 C CA . SER A 1 89 ? -2.218 -26.084 -2.686 1.00 14.39 873 SER A CA 1
ATOM 689 C C . SER A 1 89 ? -3.699 -26.253 -3.078 1.00 15.96 873 SER A C 1
ATOM 690 O O . SER A 1 89 ? -4.151 -27.378 -3.489 1.00 15.66 873 SER A O 1
ATOM 693 N N . PHE A 1 90 ? -4.455 -25.145 -3.025 1.00 13.73 874 PHE A N 1
ATOM 694 C CA . PHE A 1 90 ? -5.875 -25.175 -3.534 1.00 15.58 874 PHE A CA 1
ATOM 695 C C . PHE A 1 90 ? -6.731 -26.197 -2.801 1.00 18.15 874 PHE A C 1
ATOM 696 O O . PHE A 1 90 ? -7.578 -26.866 -3.418 1.00 18.83 874 PHE A O 1
ATOM 704 N N . ASN A 1 91 ? -6.493 -26.298 -1.508 1.00 15.19 875 ASN A N 1
ATOM 705 C CA . ASN A 1 91 ? -7.314 -27.095 -0.577 1.00 14.73 875 ASN A CA 1
ATOM 706 C C . ASN A 1 91 ? -7.578 -26.181 0.624 1.00 17.28 875 ASN A C 1
ATOM 707 O O . ASN A 1 91 ? -6.631 -25.478 1.053 1.00 18.28 875 ASN A O 1
ATOM 712 N N . VAL A 1 92 ? -8.789 -26.217 1.160 1.00 19.28 876 VAL A N 1
ATOM 713 C CA . VAL A 1 92 ? -9.141 -25.372 2.304 1.00 18.60 876 VAL A CA 1
ATOM 714 C C . VAL A 1 92 ? -8.588 -26.052 3.616 1.00 19.48 876 VAL A C 1
ATOM 715 O O . VAL A 1 92 ? -9.325 -26.707 4.397 1.00 21.33 876 VAL A O 1
ATOM 719 N N . LEU A 1 93 ? -7.274 -26.003 3.779 1.00 16.71 877 LEU A N 1
ATOM 720 C CA . LEU A 1 93 ? -6.657 -26.675 4.915 1.00 17.19 877 LEU A CA 1
ATOM 721 C C . LEU A 1 93 ? -6.943 -25.918 6.204 1.00 17.56 877 LEU A C 1
ATOM 722 O O . LEU A 1 93 ? -7.159 -26.545 7.244 1.00 19.44 877 LEU A O 1
ATOM 727 N N . THR A 1 94 ? -6.953 -24.587 6.101 1.00 17.91 878 THR A N 1
ATOM 728 C CA . THR A 1 94 ? -7.093 -23.653 7.236 1.00 19.77 878 THR A CA 1
ATOM 729 C C . THR A 1 94 ? -5.855 -23.705 8.158 1.00 19.78 878 THR A C 1
ATOM 730 O O . THR A 1 94 ? -4.913 -24.533 7.978 1.00 18.98 878 THR A O 1
ATOM 734 N N . ASP A 1 95 ? -5.834 -22.747 9.111 1.00 19.27 879 ASP A N 1
ATOM 735 C CA . ASP A 1 95 ? -4.696 -22.706 10.028 1.00 18.48 879 ASP A CA 1
ATOM 736 C C . ASP A 1 95 ? -4.658 -23.985 10.834 1.00 21.25 879 ASP A C 1
ATOM 737 O O . ASP A 1 95 ? -3.569 -24.402 11.194 1.00 21.43 879 ASP A O 1
ATOM 742 N N . ALA A 1 96 ? -5.820 -24.617 11.149 1.00 22.19 880 ALA A N 1
ATOM 743 C CA . ALA A 1 96 ? -5.786 -25.856 11.924 1.00 23.63 880 ALA A CA 1
ATOM 744 C C . ALA A 1 96 ? -5.059 -27.013 11.169 1.00 23.69 880 ALA A C 1
ATOM 745 O O . ALA A 1 96 ? -4.281 -27.776 11.726 1.00 23.92 880 ALA A O 1
ATOM 747 N N . GLY A 1 97 ? -5.252 -27.043 9.833 1.00 20.39 881 GLY A N 1
ATOM 748 C CA . GLY A 1 97 ? -4.595 -28.033 8.985 1.00 21.46 881 GLY A CA 1
ATOM 749 C C . GLY A 1 97 ? -3.110 -27.737 8.982 1.00 18.92 881 GLY A C 1
ATOM 750 O O . GLY A 1 97 ? -2.256 -28.668 9.124 1.00 20.81 881 GLY A O 1
ATOM 751 N N . ALA A 1 98 ? -2.719 -26.479 8.738 1.00 20.16 882 ALA A N 1
ATOM 752 C CA . ALA A 1 98 ? -1.285 -26.141 8.798 1.00 19.22 882 ALA A CA 1
ATOM 753 C C . ALA A 1 98 ? -0.635 -26.565 10.133 1.00 18.93 882 ALA A C 1
ATOM 754 O O . ALA A 1 98 ? 0.485 -27.017 10.106 1.00 19.70 882 ALA A O 1
ATOM 756 N N . LYS A 1 99 ? -1.356 -26.407 11.271 1.00 19.69 883 LYS A N 1
ATOM 757 C CA . LYS A 1 99 ? -0.779 -26.744 12.576 1.00 20.81 883 LYS A CA 1
ATOM 758 C C . LYS A 1 99 ? -0.403 -28.226 12.603 1.00 18.92 883 LYS A C 1
ATOM 759 O O . LYS A 1 99 ? 0.693 -28.593 13.063 1.00 22.89 883 LYS A O 1
ATOM 765 N N . HIS A 1 100 ? -1.318 -29.088 12.084 1.00 21.47 884 HIS A N 1
ATOM 766 C CA . HIS A 1 100 ? -1.005 -30.522 12.039 1.00 21.42 884 HIS A CA 1
ATOM 767 C C . HIS A 1 100 ? 0.255 -30.801 11.230 1.00 22.16 884 HIS A C 1
ATOM 768 O O . HIS A 1 100 ? 1.083 -31.618 11.630 1.00 25.19 884 HIS A O 1
ATOM 775 N N . LEU A 1 101 ? 0.421 -30.129 10.084 1.00 20.39 885 LEU A N 1
ATOM 776 C CA . LEU A 1 101 ? 1.578 -30.335 9.244 1.00 19.79 885 LEU A CA 1
ATOM 777 C C . LEU A 1 101 ? 2.824 -29.875 9.986 1.00 19.61 885 LEU A C 1
ATOM 778 O O . LEU A 1 101 ? 3.868 -30.546 9.922 1.00 19.37 885 LEU A O 1
ATOM 783 N N . CYS A 1 102 ? 2.742 -28.710 10.635 1.00 21.35 886 CYS A N 1
ATOM 784 C CA . CYS A 1 102 ? 3.961 -28.111 11.216 1.00 20.13 886 CYS A CA 1
ATOM 785 C C . CYS A 1 102 ? 4.479 -28.950 12.364 1.00 21.72 886 CYS A C 1
ATOM 786 O O . CYS A 1 102 ? 5.705 -29.051 12.519 1.00 21.26 886 CYS A O 1
ATOM 789 N N . GLN A 1 103 ? 3.573 -29.617 13.120 1.00 22.80 887 GLN A N 1
ATOM 790 C CA . GLN A 1 103 ? 4.014 -30.511 14.207 1.00 28.59 887 GLN A CA 1
ATOM 791 C C . GLN A 1 103 ? 5.027 -31.549 13.663 1.00 27.81 887 GLN A C 1
ATOM 792 O O . GLN A 1 103 ? 6.031 -31.887 14.267 1.00 29.64 887 GLN A O 1
ATOM 798 N N . ARG A 1 104 ? 4.711 -32.130 12.512 1.00 25.05 888 ARG A N 1
ATOM 799 C CA . ARG A 1 104 ? 5.625 -33.084 11.878 1.00 22.86 888 ARG A CA 1
ATOM 800 C C . ARG A 1 104 ? 6.858 -32.437 11.182 1.00 21.53 888 ARG A C 1
ATOM 801 O O . ARG A 1 104 ? 8.004 -32.970 11.226 1.00 23.44 888 ARG A O 1
ATOM 809 N N . LEU A 1 105 ? 6.634 -31.313 10.460 1.00 19.51 889 LEU A N 1
ATOM 810 C CA . LEU A 1 105 ? 7.754 -30.719 9.715 1.00 19.69 889 LEU A CA 1
ATOM 811 C C . LEU A 1 105 ? 8.929 -30.164 10.558 1.00 18.17 889 LEU A C 1
ATOM 812 O O . LEU A 1 105 ? 10.064 -29.975 10.052 1.00 21.24 889 LEU A O 1
ATOM 817 N N . ARG A 1 106 ? 8.643 -29.823 11.782 1.00 21.29 890 ARG A N 1
ATOM 818 C CA . ARG A 1 106 ? 9.690 -29.343 12.612 1.00 25.45 890 ARG A CA 1
ATOM 819 C C . ARG A 1 106 ? 10.544 -30.420 13.233 1.00 24.70 890 ARG A C 1
ATOM 820 O O . ARG A 1 106 ? 11.529 -30.117 13.987 1.00 30.52 890 ARG A O 1
ATOM 828 N N . GLN A 1 107 ? 10.140 -31.677 13.060 1.00 25.38 891 GLN A N 1
ATOM 829 C CA . GLN A 1 107 ? 10.901 -32.799 13.714 1.00 31.06 891 GLN A CA 1
ATOM 830 C C . GLN A 1 107 ? 12.226 -33.041 13.036 1.00 27.49 891 GLN A C 1
ATOM 831 O O . GLN A 1 107 ? 12.341 -32.896 11.844 1.00 28.29 891 GLN A O 1
ATOM 837 N N . PRO A 1 108 ? 13.276 -33.438 13.797 1.00 27.42 892 PRO A N 1
ATOM 838 C CA . PRO A 1 108 ? 14.602 -33.602 13.208 1.00 26.85 892 PRO A CA 1
ATOM 839 C C . PRO A 1 108 ? 14.758 -34.721 12.176 1.00 27.70 892 PRO A C 1
ATOM 840 O O . PRO A 1 108 ? 15.754 -34.740 11.367 1.00 28.62 892 PRO A O 1
ATOM 844 N N . SER A 1 109 ? 13.805 -35.670 12.247 1.00 32.88 893 SER A N 1
ATOM 845 C CA . SER A 1 109 ? 13.733 -36.751 11.258 1.00 32.05 893 SER A CA 1
ATOM 846 C C . SER A 1 109 ? 13.118 -36.398 9.916 1.00 31.81 893 SER A C 1
ATOM 847 O O . SER A 1 109 ? 13.161 -37.234 9.002 1.00 38.79 893 SER A O 1
ATOM 857 N N . LYS A 1 111 ? 12.436 -35.259 6.107 1.00 25.88 895 LYS A N 1
ATOM 858 C CA . LYS A 1 111 ? 13.320 -35.201 4.920 1.00 28.87 895 LYS A CA 1
ATOM 859 C C . LYS A 1 111 ? 12.647 -34.289 3.875 1.00 19.84 895 LYS A C 1
ATOM 860 O O . LYS A 1 111 ? 13.203 -34.108 2.781 1.00 27.07 895 LYS A O 1
ATOM 866 N N . LEU A 1 112 ? 11.453 -33.698 4.223 1.00 20.83 896 LEU A N 1
ATOM 867 C CA . LEU A 1 112 ? 10.714 -32.971 3.142 1.00 18.91 896 LEU A CA 1
ATOM 868 C C . LEU A 1 112 ? 11.485 -31.722 2.726 1.00 17.08 896 LEU A C 1
ATOM 869 O O . LEU A 1 112 ? 11.880 -30.966 3.653 1.00 19.81 896 LEU A O 1
ATOM 874 N N . GLN A 1 113 ? 11.700 -31.488 1.445 1.00 16.10 897 GLN A N 1
ATOM 875 C CA . GLN A 1 113 ? 12.488 -30.377 0.955 1.00 17.86 897 GLN A CA 1
ATOM 876 C C . GLN A 1 113 ? 11.602 -29.250 0.374 1.00 16.69 897 GLN A C 1
ATOM 877 O O . GLN A 1 113 ? 12.062 -28.089 0.387 1.00 17.21 897 GLN A O 1
ATOM 883 N N . ARG A 1 114 ? 10.430 -29.601 -0.196 1.00 16.14 898 ARG A N 1
ATOM 884 C CA . ARG A 1 114 ? 9.645 -28.616 -0.925 1.00 16.50 898 ARG A CA 1
ATOM 885 C C . ARG A 1 114 ? 8.220 -28.788 -0.538 1.00 16.37 898 ARG A C 1
ATOM 886 O O . ARG A 1 114 ? 7.684 -29.908 -0.545 1.00 17.24 898 ARG A O 1
ATOM 894 N N . LEU A 1 115 ? 7.562 -27.692 -0.141 1.00 14.43 899 LEU A N 1
ATOM 895 C CA . LEU A 1 115 ? 6.155 -27.804 0.279 1.00 14.06 899 LEU A CA 1
ATOM 896 C C . LEU A 1 115 ? 5.370 -26.634 -0.298 1.00 15.92 899 LEU A C 1
ATOM 897 O O . LEU A 1 115 ? 5.813 -25.483 -0.174 1.00 15.64 899 LEU A O 1
ATOM 902 N N . GLN A 1 116 ? 4.250 -26.921 -0.968 1.00 13.43 900 GLN A N 1
ATOM 903 C CA . GLN A 1 116 ? 3.452 -25.805 -1.518 1.00 13.03 900 GLN A CA 1
ATOM 904 C C . GLN A 1 116 ? 2.133 -25.787 -0.808 1.00 13.41 900 GLN A C 1
ATOM 905 O O . GLN A 1 116 ? 1.415 -26.846 -0.699 1.00 14.00 900 GLN A O 1
ATOM 911 N N . LEU A 1 117 ? 1.755 -24.586 -0.323 1.00 13.14 901 LEU A N 1
ATOM 912 C CA . LEU A 1 117 ? 0.497 -24.392 0.403 1.00 12.26 901 LEU A CA 1
ATOM 913 C C . LEU A 1 117 ? -0.169 -23.153 -0.198 1.00 13.51 901 LEU A C 1
ATOM 914 O O . LEU A 1 117 ? -0.700 -22.324 0.536 1.00 16.03 901 LEU A O 1
ATOM 919 N N . VAL A 1 118 ? -0.197 -23.069 -1.523 1.00 13.88 902 VAL A N 1
ATOM 920 C CA . VAL A 1 118 ? -0.797 -21.863 -2.216 1.00 14.53 902 VAL A CA 1
ATOM 921 C C . VAL A 1 118 ? -2.302 -21.972 -2.090 1.00 16.20 902 VAL A C 1
ATOM 922 O O . VAL A 1 118 ? -2.912 -23.019 -2.383 1.00 16.89 902 VAL A O 1
ATOM 926 N N . SER A 1 119 ? -2.963 -20.868 -1.728 1.00 14.30 903 SER A N 1
ATOM 927 C CA . SER A 1 119 ? -4.432 -20.814 -1.616 1.00 17.12 903 SER A CA 1
ATOM 928 C C . SER A 1 119 ? -4.985 -21.899 -0.737 1.00 18.05 903 SER A C 1
ATOM 929 O O . SER A 1 119 ? -5.831 -22.751 -1.170 1.00 18.60 903 SER A O 1
ATOM 932 N N . CYS A 1 120 ? -4.605 -21.897 0.534 1.00 17.30 904 CYS A N 1
ATOM 933 C CA . CYS A 1 120 ? -5.014 -22.922 1.479 1.00 15.82 904 CYS A CA 1
ATOM 934 C C . CYS A 1 120 ? -5.797 -22.405 2.664 1.00 16.18 904 CYS A C 1
ATOM 935 O O . CYS A 1 120 ? -6.032 -23.131 3.659 1.00 18.44 904 CYS A O 1
ATOM 938 N N . GLY A 1 121 ? -6.258 -21.130 2.544 1.00 16.79 905 GLY A N 1
ATOM 939 C CA . GLY A 1 121 ? -7.091 -20.591 3.601 1.00 19.30 905 GLY A CA 1
ATOM 940 C C . GLY A 1 121 ? -6.279 -20.238 4.849 1.00 19.25 905 GLY A C 1
ATOM 941 O O . GLY A 1 121 ? -6.874 -20.148 5.941 1.00 22.43 905 GLY A O 1
ATOM 942 N N . LEU A 1 122 ? -4.977 -19.949 4.677 1.00 17.44 906 LEU A N 1
ATOM 943 C CA . LEU A 1 122 ? -4.096 -19.682 5.849 1.00 15.79 906 LEU A CA 1
ATOM 944 C C . LEU A 1 122 ? -4.155 -18.196 6.213 1.00 17.93 906 LEU A C 1
ATOM 945 O O . LEU A 1 122 ? -4.243 -17.333 5.328 1.00 18.60 906 LEU A O 1
ATOM 950 N N . THR A 1 123 ? -3.967 -17.927 7.513 1.00 18.00 907 THR A N 1
ATOM 951 C CA . THR A 1 123 ? -3.948 -16.501 8.016 1.00 19.12 907 THR A CA 1
ATOM 952 C C . THR A 1 123 ? -2.766 -16.289 8.891 1.00 20.08 907 THR A C 1
ATOM 953 O O . THR A 1 123 ? -1.979 -17.224 9.114 1.00 18.52 907 THR A O 1
ATOM 957 N N . SER A 1 124 ? -2.630 -15.098 9.480 1.00 19.05 908 SER A N 1
ATOM 958 C CA . SER A 1 124 ? -1.514 -14.911 10.360 1.00 18.59 908 SER A CA 1
ATOM 959 C C . SER A 1 124 ? -1.528 -15.854 11.535 1.00 20.05 908 SER A C 1
ATOM 960 O O . SER A 1 124 ? -0.453 -16.044 12.162 1.00 22.63 908 SER A O 1
ATOM 963 N N . ASP A 1 125 ? -2.692 -16.459 11.867 1.00 20.81 909 ASP A N 1
ATOM 964 C CA A ASP A 1 125 ? -2.746 -17.371 13.009 0.50 19.47 909 ASP A CA 1
ATOM 965 C CA B ASP A 1 125 ? -2.751 -17.375 13.003 0.50 18.49 909 ASP A CA 1
ATOM 966 C C . ASP A 1 125 ? -1.963 -18.672 12.845 1.00 20.38 909 ASP A C 1
ATOM 967 O O . ASP A 1 125 ? -1.735 -19.367 13.830 1.00 25.99 909 ASP A O 1
ATOM 976 N N . CYS A 1 126 ? -1.510 -19.011 11.646 1.00 20.09 910 CYS A N 1
ATOM 977 C CA . CYS A 1 126 ? -0.605 -20.187 11.498 1.00 20.81 910 CYS A CA 1
ATOM 978 C C . CYS A 1 126 ? 0.839 -19.829 11.399 1.00 17.75 910 CYS A C 1
ATOM 979 O O . CYS A 1 126 ? 1.709 -20.734 11.276 1.00 18.02 910 CYS A O 1
ATOM 982 N N . CYS A 1 127 ? 1.152 -18.522 11.503 1.00 16.52 911 CYS A N 1
ATOM 983 C CA . CYS A 1 127 ? 2.506 -18.116 11.123 1.00 15.40 911 CYS A CA 1
ATOM 984 C C . CYS A 1 127 ? 3.507 -18.396 12.265 1.00 17.43 911 CYS A C 1
ATOM 985 O O . CYS A 1 127 ? 4.695 -18.566 11.985 1.00 17.33 911 CYS A O 1
ATOM 988 N N . GLN A 1 128 ? 3.042 -18.445 13.527 1.00 18.21 912 GLN A N 1
ATOM 989 C CA A GLN A 1 128 ? 3.956 -18.857 14.603 0.70 20.64 912 GLN A CA 1
ATOM 990 C CA B GLN A 1 128 ? 3.931 -18.898 14.615 0.30 20.27 912 GLN A CA 1
ATOM 991 C C . GLN A 1 128 ? 4.355 -20.342 14.381 1.00 19.82 912 GLN A C 1
ATOM 992 O O . GLN A 1 128 ? 5.560 -20.703 14.462 1.00 19.73 912 GLN A O 1
ATOM 1003 N N . ASP A 1 129 ? 3.371 -21.163 13.980 1.00 19.72 913 ASP A N 1
ATOM 1004 C CA . ASP A 1 129 ? 3.667 -22.618 13.660 1.00 18.89 913 ASP A CA 1
ATOM 1005 C C . ASP A 1 129 ? 4.626 -22.721 12.459 1.00 17.54 913 ASP A C 1
ATOM 1006 O O . ASP A 1 129 ? 5.634 -23.485 12.468 1.00 18.51 913 ASP A O 1
ATOM 1011 N N . LEU A 1 130 ? 4.360 -21.919 11.394 1.00 16.98 914 LEU A N 1
ATOM 1012 C CA . LEU A 1 130 ? 5.248 -22.005 10.229 1.00 15.51 914 LEU A CA 1
ATOM 1013 C C . LEU A 1 130 ? 6.651 -21.504 10.630 1.00 15.83 914 LEU A C 1
ATOM 1014 O O . LEU A 1 130 ? 7.646 -22.042 10.170 1.00 15.39 914 LEU A O 1
ATOM 1019 N N . ALA A 1 131 ? 6.750 -20.403 11.422 1.00 15.74 915 ALA A N 1
ATOM 1020 C CA . ALA A 1 131 ? 8.084 -19.948 11.853 1.00 18.76 915 ALA A CA 1
ATOM 1021 C C . ALA A 1 131 ? 8.865 -21.033 12.651 1.00 16.42 915 ALA A C 1
ATOM 1022 O O . ALA A 1 131 ? 10.076 -21.123 12.478 1.00 16.97 915 ALA A O 1
ATOM 1024 N N . SER A 1 132 ? 8.157 -21.853 13.433 1.00 19.34 916 SER A N 1
ATOM 1025 C CA A SER A 1 132 ? 8.815 -22.944 14.212 0.50 19.50 916 SER A CA 1
ATOM 1026 C CA B SER A 1 132 ? 8.852 -22.937 14.193 0.50 20.55 916 SER A CA 1
ATOM 1027 C C . SER A 1 132 ? 9.397 -23.972 13.241 1.00 18.82 916 SER A C 1
ATOM 1028 O O . SER A 1 132 ? 10.450 -24.604 13.491 1.00 21.28 916 SER A O 1
ATOM 1033 N N . VAL A 1 133 ? 8.711 -24.160 12.109 1.00 16.71 917 VAL A N 1
ATOM 1034 C CA . VAL A 1 133 ? 9.287 -24.965 11.068 1.00 15.97 917 VAL A CA 1
ATOM 1035 C C . VAL A 1 133 ? 10.520 -24.406 10.408 1.00 15.73 917 VAL A C 1
ATOM 1036 O O . VAL A 1 133 ? 11.553 -25.074 10.210 1.00 17.33 917 VAL A O 1
ATOM 1040 N N . LEU A 1 134 ? 10.424 -23.115 10.043 1.00 15.42 918 LEU A N 1
ATOM 1041 C CA . LEU A 1 134 ? 11.529 -22.472 9.406 1.00 16.49 918 LEU A CA 1
ATOM 1042 C C . LEU A 1 134 ? 12.786 -22.532 10.302 1.00 16.77 918 LEU A C 1
ATOM 1043 O O . LEU A 1 134 ? 13.896 -22.709 9.814 1.00 17.41 918 LEU A O 1
ATOM 1048 N N . SER A 1 135 ? 12.608 -22.356 11.600 1.00 15.99 919 SER A N 1
ATOM 1049 C CA A SER A 1 135 ? 13.785 -22.301 12.449 0.50 15.84 919 SER A CA 1
ATOM 1050 C CA B SER A 1 135 ? 13.742 -22.313 12.516 0.50 17.77 919 SER A CA 1
ATOM 1051 C C . SER A 1 135 ? 14.383 -23.676 12.795 1.00 18.43 919 SER A C 1
ATOM 1052 O O . SER A 1 135 ? 15.583 -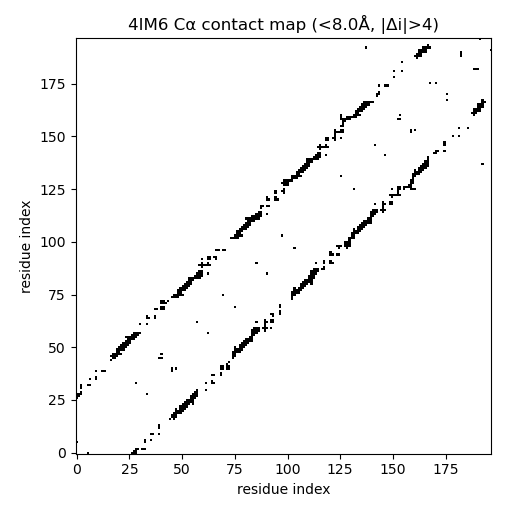23.754 13.176 1.00 23.20 919 SER A O 1
ATOM 1057 N N . ALA A 1 136 ? 13.567 -24.739 12.696 1.00 18.09 920 ALA A N 1
ATOM 1058 C CA . ALA A 1 136 ? 13.991 -26.073 13.157 1.00 18.22 920 ALA A CA 1
ATOM 1059 C C . ALA A 1 136 ? 14.082 -27.129 12.111 1.00 19.08 920 ALA A C 1
ATOM 1060 O O . ALA A 1 136 ? 14.817 -28.153 12.328 1.00 21.76 920 ALA A O 1
ATOM 1062 N N . SER A 1 137 ? 13.413 -26.947 10.952 1.00 19.17 921 SER A N 1
ATOM 1063 C CA . SER A 1 137 ? 13.390 -28.103 10.028 1.00 17.72 921 SER A CA 1
ATOM 1064 C C . SER A 1 137 ? 14.801 -28.359 9.553 1.00 19.41 921 SER A C 1
ATOM 1065 O O . SER A 1 137 ? 15.569 -27.453 9.169 1.00 19.75 921 SER A O 1
ATOM 1068 N N . PRO A 1 138 ? 15.219 -29.669 9.450 1.00 21.53 922 PRO A N 1
ATOM 1069 C CA . PRO A 1 138 ? 16.512 -29.986 8.909 1.00 23.27 922 PRO A CA 1
ATOM 1070 C C . PRO A 1 138 ? 16.630 -29.960 7.397 1.00 20.54 922 PRO A C 1
ATOM 1071 O O . PRO A 1 138 ? 17.739 -29.993 6.887 1.00 24.34 922 PRO A O 1
ATOM 1075 N N . SER A 1 139 ? 15.452 -29.874 6.708 1.00 21.24 923 SER A N 1
ATOM 1076 C CA . SER A 1 139 ? 15.416 -30.203 5.288 1.00 20.67 923 SER A CA 1
ATOM 1077 C C . SER A 1 139 ? 14.665 -29.238 4.377 1.00 17.54 923 SER A C 1
ATOM 1078 O O . SER A 1 139 ? 14.918 -29.232 3.172 1.00 19.66 923 SER A O 1
ATOM 1081 N N . LEU A 1 140 ? 13.811 -28.364 4.976 1.00 17.56 924 LEU A N 1
ATOM 1082 C CA . LEU A 1 140 ? 12.885 -27.598 4.119 1.00 15.41 924 LEU A CA 1
ATOM 1083 C C . LEU A 1 140 ? 13.585 -26.460 3.351 1.00 15.17 924 LEU A C 1
ATOM 1084 O O . LEU A 1 140 ? 14.135 -25.501 3.972 1.00 18.04 924 LEU A O 1
ATOM 1089 N N . LYS A 1 141 ? 13.578 -26.559 2.022 1.00 16.52 925 LYS A N 1
ATOM 1090 C CA . LYS A 1 141 ? 14.277 -25.594 1.165 1.00 16.81 925 LYS A CA 1
ATOM 1091 C C . LYS A 1 141 ? 13.324 -24.609 0.491 1.00 16.05 925 LYS A C 1
ATOM 1092 O O . LYS A 1 141 ? 13.722 -23.506 0.189 1.00 16.58 925 LYS A O 1
ATOM 1098 N N . GLU A 1 142 ? 12.107 -25.052 0.171 1.00 15.88 926 GLU A N 1
ATOM 1099 C CA . GLU A 1 142 ? 11.191 -24.206 -0.615 1.00 14.97 926 GLU A CA 1
ATOM 1100 C C . GLU A 1 142 ? 9.836 -24.335 0.014 1.00 16.43 926 GLU A C 1
ATOM 1101 O O . GLU A 1 142 ? 9.353 -25.423 0.376 1.00 16.84 926 GLU A O 1
ATOM 1107 N N . LEU A 1 143 ? 9.221 -23.166 0.261 1.00 14.38 927 LEU A N 1
ATOM 1108 C CA . LEU A 1 143 ? 7.905 -23.099 0.894 1.00 12.47 927 LEU A CA 1
ATOM 1109 C C . LEU A 1 143 ? 7.092 -22.048 0.118 1.00 15.95 927 LEU A C 1
ATOM 1110 O O . LEU A 1 143 ? 7.518 -20.893 0.016 1.00 17.15 927 LEU A O 1
ATOM 1115 N N . ASP A 1 144 ? 5.956 -22.464 -0.455 1.00 14.00 928 ASP A N 1
ATOM 1116 C CA . ASP A 1 144 ? 5.165 -21.482 -1.269 1.00 13.09 928 ASP A CA 1
ATOM 1117 C C . ASP A 1 144 ? 3.883 -21.184 -0.488 1.00 13.92 928 ASP A C 1
ATOM 1118 O O . ASP A 1 144 ? 3.022 -22.083 -0.279 1.00 14.46 928 ASP A O 1
ATOM 1123 N N . LEU A 1 145 ? 3.671 -19.929 -0.068 1.00 13.36 929 LEU A N 1
ATOM 1124 C CA . LEU A 1 145 ? 2.521 -19.525 0.724 1.00 13.75 929 LEU A CA 1
ATOM 1125 C C . LEU A 1 145 ? 1.735 -18.447 -0.057 1.00 14.06 929 LEU A C 1
ATOM 1126 O O . LEU A 1 145 ? 0.900 -17.760 0.590 1.00 14.82 929 LEU A O 1
ATOM 1131 N N . GLN A 1 146 ? 1.906 -18.392 -1.397 1.00 14.55 930 GLN A N 1
ATOM 1132 C CA . GLN A 1 146 ? 1.097 -17.389 -2.128 1.00 15.39 930 GLN A CA 1
ATOM 1133 C C . GLN A 1 146 ? -0.432 -17.623 -2.027 1.00 17.78 930 GLN A C 1
ATOM 1134 O O . GLN A 1 146 ? -0.907 -18.706 -1.648 1.00 16.41 930 GLN A O 1
ATOM 1140 N N . GLN A 1 147 ? -1.199 -16.598 -2.336 1.00 17.33 931 GLN A N 1
ATOM 1141 C CA . GLN A 1 147 ? -2.665 -16.685 -2.262 1.00 17.67 931 GLN A CA 1
ATOM 1142 C C . GLN A 1 147 ? -3.115 -17.111 -0.876 1.00 18.50 931 GLN A C 1
ATOM 1143 O O . GLN A 1 147 ? -4.045 -17.858 -0.744 1.00 19.66 931 GLN A O 1
ATOM 1149 N N . ASN A 1 148 ? -2.535 -16.525 0.193 1.00 16.82 932 ASN A N 1
ATOM 1150 C CA . ASN A 1 148 ? -3.040 -16.675 1.566 1.00 15.98 932 ASN A CA 1
ATOM 1151 C C . ASN A 1 148 ? -2.902 -15.246 2.154 1.00 18.15 932 ASN A C 1
ATOM 1152 O O . ASN A 1 148 ? -1.827 -14.539 1.915 1.00 21.04 932 ASN A O 1
ATOM 1157 N N . ASN A 1 149 ? -3.907 -14.925 2.941 1.00 19.22 933 ASN A N 1
ATOM 1158 C CA . ASN A 1 149 ? -3.961 -13.590 3.593 1.00 20.76 933 ASN A CA 1
ATOM 1159 C C . ASN A 1 149 ? -3.187 -13.625 4.933 1.00 20.59 933 ASN A C 1
ATOM 1160 O O . ASN A 1 149 ? -3.772 -13.738 6.008 1.00 20.13 933 ASN A O 1
ATOM 1165 N N . LEU A 1 150 ? -1.861 -13.528 4.835 1.00 19.88 934 LEU A N 1
ATOM 1166 C CA . LEU A 1 150 ? -1.022 -13.578 6.041 1.00 22.00 934 LEU A CA 1
ATOM 1167 C C . LEU A 1 150 ? -0.901 -12.309 6.899 1.00 27.36 934 LEU A C 1
ATOM 1168 O O . LEU A 1 150 ? -0.714 -12.300 8.170 1.00 33.60 934 LEU A O 1
ATOM 1173 N N . ASP A 1 151 ? -0.888 -11.255 6.170 1.00 23.02 935 ASP A N 1
ATOM 1174 C CA . ASP A 1 151 ? -0.756 -9.856 6.665 1.00 20.78 935 ASP A CA 1
ATOM 1175 C C . ASP A 1 151 ? 0.524 -9.493 7.365 1.00 20.89 935 ASP A C 1
ATOM 1176 O O . ASP A 1 151 ? 1.423 -10.338 7.465 1.00 20.83 935 ASP A O 1
ATOM 1181 N N . ASP A 1 152 ? 0.703 -8.232 7.749 1.00 19.42 936 ASP A N 1
ATOM 1182 C CA . ASP A 1 152 ? 1.975 -7.870 8.313 1.00 18.62 936 ASP A CA 1
ATOM 1183 C C . ASP A 1 152 ? 2.248 -8.677 9.600 1.00 19.11 936 ASP A C 1
ATOM 1184 O O . ASP A 1 152 ? 3.420 -9.002 9.868 1.00 19.40 936 ASP A O 1
ATOM 1189 N N . VAL A 1 153 ? 1.204 -8.958 10.410 1.00 18.78 937 VAL A N 1
ATOM 1190 C CA . VAL A 1 153 ? 1.387 -9.652 11.729 1.00 19.62 937 VAL A CA 1
ATOM 1191 C C . VAL A 1 153 ? 1.976 -11.029 11.404 1.00 19.46 937 VAL A C 1
ATOM 1192 O O . VAL A 1 153 ? 2.955 -11.485 12.030 1.00 19.64 937 VAL A O 1
ATOM 1196 N N . GLY A 1 154 ? 1.395 -11.697 10.391 1.00 18.37 938 GLY A N 1
ATOM 1197 C CA . GLY A 1 154 ? 1.892 -13.068 10.099 1.00 19.04 938 GLY A CA 1
ATOM 1198 C C . GLY A 1 154 ? 3.268 -13.058 9.470 1.00 16.89 938 GLY A C 1
ATOM 1199 O O . GLY A 1 154 ? 4.153 -13.865 9.799 1.00 17.40 938 GLY A O 1
ATOM 1200 N N . VAL A 1 155 ? 3.485 -12.133 8.528 1.00 15.88 939 VAL A N 1
ATOM 1201 C CA . VAL A 1 155 ? 4.783 -12.072 7.843 1.00 14.80 939 VAL A CA 1
ATOM 1202 C C . VAL A 1 155 ? 5.908 -11.711 8.847 1.00 16.60 939 VAL A C 1
ATOM 1203 O O . VAL A 1 155 ? 7.018 -12.232 8.733 1.00 16.51 939 VAL A O 1
ATOM 1207 N N . ARG A 1 156 ? 5.591 -10.817 9.825 1.00 16.06 940 ARG A N 1
ATOM 1208 C CA A ARG A 1 156 ? 6.648 -10.526 10.820 0.60 14.47 940 ARG A CA 1
ATOM 1209 C CA B ARG A 1 156 ? 6.527 -10.511 10.927 0.40 15.01 940 ARG A CA 1
ATOM 1210 C C . ARG A 1 156 ? 6.994 -11.803 11.605 1.00 16.92 940 ARG A C 1
ATOM 1211 O O . ARG A 1 156 ? 8.177 -12.010 11.895 1.00 18.73 940 ARG A O 1
ATOM 1226 N N . LEU A 1 157 ? 6.005 -12.638 11.914 1.00 17.15 941 LEU A N 1
ATOM 1227 C CA . LEU A 1 157 ? 6.349 -13.913 12.577 1.00 19.39 941 LEU A CA 1
ATOM 1228 C C . LEU A 1 157 ? 7.224 -14.820 11.673 1.00 19.80 941 LEU A C 1
ATOM 1229 O O . LEU A 1 157 ? 8.203 -15.443 12.119 1.00 18.54 941 LEU A O 1
ATOM 1234 N N . LEU A 1 158 ? 6.867 -14.909 10.384 1.00 16.03 942 LEU A N 1
ATOM 1235 C CA . LEU A 1 158 ? 7.712 -15.680 9.472 1.00 13.90 942 LEU A CA 1
ATOM 1236 C C . LEU A 1 158 ? 9.123 -15.190 9.477 1.00 17.23 942 LEU A C 1
ATOM 1237 O O . LEU A 1 158 ? 10.081 -15.979 9.452 1.00 18.71 942 LEU A O 1
ATOM 1242 N N . CYS A 1 159 ? 9.316 -13.863 9.443 1.00 17.42 943 CYS A N 1
ATOM 1243 C CA . CYS A 1 159 ? 10.653 -13.327 9.382 1.00 18.52 943 CYS A CA 1
ATOM 1244 C C . CYS A 1 159 ? 11.442 -13.694 10.675 1.00 16.85 943 CYS A C 1
ATOM 1245 O O . CYS A 1 159 ? 12.666 -13.870 10.526 1.00 19.40 943 CYS A O 1
ATOM 1248 N N . GLU A 1 160 ? 10.779 -13.828 11.827 1.00 18.24 944 GLU A N 1
ATOM 1249 C CA . GLU A 1 160 ? 11.497 -14.225 13.065 1.00 20.46 944 GLU A CA 1
ATOM 1250 C C . GLU A 1 160 ? 12.096 -15.601 12.921 1.00 21.32 944 GLU A C 1
ATOM 1251 O O . GLU A 1 160 ? 13.137 -15.882 13.493 1.00 23.57 944 GLU A O 1
ATOM 1257 N N . GLY A 1 161 ? 11.438 -16.459 12.119 1.00 18.16 945 GLY A N 1
ATOM 1258 C CA . GLY A 1 161 ? 12.011 -17.812 11.859 1.00 18.23 945 GLY A CA 1
ATOM 1259 C C . GLY A 1 161 ? 13.005 -17.846 10.712 1.00 15.51 945 GLY A C 1
ATOM 1260 O O . GLY A 1 161 ? 14.044 -18.552 10.773 1.00 18.48 945 GLY A O 1
ATOM 1261 N N . LEU A 1 162 ? 12.781 -17.060 9.634 1.00 16.69 946 LEU A N 1
ATOM 1262 C CA . LEU A 1 162 ? 13.722 -16.975 8.544 1.00 16.26 946 LEU A CA 1
ATOM 1263 C C . LEU A 1 162 ? 15.077 -16.459 8.963 1.00 19.65 946 LEU A C 1
ATOM 1264 O O . LEU A 1 162 ? 16.063 -16.848 8.355 1.00 18.75 946 LEU A O 1
ATOM 1269 N N . ARG A 1 163 ? 15.097 -15.557 9.936 1.00 18.19 947 ARG A N 1
ATOM 1270 C CA . ARG A 1 163 ? 16.358 -14.979 10.443 1.00 17.79 947 ARG A CA 1
ATOM 1271 C C . ARG A 1 163 ? 17.200 -15.999 11.210 1.00 18.65 947 ARG A C 1
ATOM 1272 O O . ARG A 1 163 ? 18.398 -15.766 11.434 1.00 20.19 947 ARG A O 1
ATOM 1280 N N . HIS A 1 164 ? 16.609 -17.111 11.636 1.00 15.67 948 HIS A N 1
ATOM 1281 C CA . HIS A 1 164 ? 17.410 -18.075 12.423 1.00 15.91 948 HIS A CA 1
ATOM 1282 C C . HIS A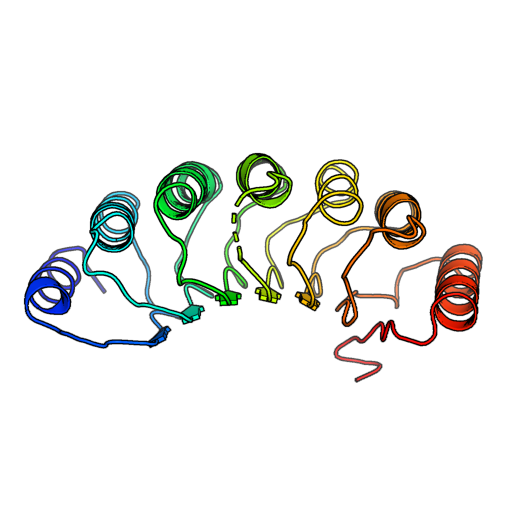 1 164 ? 18.505 -18.633 11.523 1.00 16.64 948 HIS A C 1
ATOM 1283 O O . HIS A 1 164 ? 18.256 -19.074 10.412 1.00 17.34 948 HIS A O 1
ATOM 1290 N N . PRO A 1 165 ? 19.787 -18.661 11.990 1.00 15.65 949 PRO A N 1
ATOM 1291 C CA . PRO A 1 165 ? 20.878 -19.120 11.159 1.00 15.48 949 PRO A CA 1
ATOM 1292 C C . PRO A 1 165 ? 20.737 -20.596 10.773 1.00 16.96 949 PRO A C 1
ATOM 1293 O O . PRO A 1 165 ? 21.375 -20.971 9.758 1.00 19.47 949 PRO A O 1
ATOM 1297 N N . ALA A 1 166 ? 19.970 -21.390 11.502 1.00 16.82 950 ALA A N 1
ATOM 1298 C CA . ALA A 1 166 ? 19.781 -22.802 11.093 1.00 18.80 950 ALA A CA 1
ATOM 1299 C C . ALA A 1 166 ? 18.689 -22.948 10.048 1.00 18.56 950 ALA A C 1
ATOM 1300 O O . ALA A 1 166 ? 18.397 -24.116 9.592 1.00 19.88 950 ALA A O 1
ATOM 1302 N N . CYS A 1 167 ? 17.979 -21.842 9.699 1.00 16.38 951 CYS A N 1
ATOM 1303 C CA . CYS A 1 167 ? 16.880 -22.031 8.683 1.00 14.80 951 CYS A CA 1
ATOM 1304 C C . CYS A 1 167 ? 17.490 -22.428 7.324 1.00 15.04 951 CYS A C 1
ATOM 1305 O O . CYS A 1 167 ? 18.399 -21.756 6.793 1.00 18.47 951 CYS A O 1
ATOM 1308 N N . LYS A 1 168 ? 16.919 -23.520 6.749 1.00 15.52 952 LYS A N 1
ATOM 1309 C CA . LYS A 1 168 ? 17.431 -24.066 5.513 1.00 17.13 952 LYS A CA 1
ATOM 1310 C C . LYS A 1 168 ? 16.734 -23.475 4.289 1.00 18.68 952 LYS A C 1
ATOM 1311 O O . LYS A 1 168 ? 17.085 -23.813 3.155 1.00 20.04 952 LYS A O 1
ATOM 1317 N N . LEU A 1 169 ? 15.749 -22.572 4.495 1.00 16.30 953 LEU A N 1
ATOM 1318 C CA . LEU A 1 169 ? 14.905 -22.141 3.342 1.00 13.69 953 LEU A CA 1
ATOM 1319 C C . LEU A 1 169 ? 15.683 -21.283 2.366 1.00 15.48 953 LEU A C 1
ATOM 1320 O O . LEU A 1 169 ? 16.445 -20.338 2.808 1.00 19.76 953 LEU A O 1
ATOM 1325 N N . ILE A 1 170 ? 15.542 -21.570 1.069 1.00 16.73 954 ILE A N 1
ATOM 1326 C CA . ILE A 1 170 ? 16.134 -20.756 0.026 1.00 16.86 954 ILE A CA 1
ATOM 1327 C C . ILE A 1 170 ? 15.115 -20.142 -0.936 1.00 17.99 954 ILE A C 1
ATOM 1328 O O . ILE A 1 170 ? 15.494 -19.263 -1.733 1.00 21.82 954 ILE A O 1
ATOM 1333 N N . ARG A 1 171 ? 13.858 -20.627 -0.918 1.00 17.38 955 ARG A N 1
ATOM 1334 C CA A ARG A 1 171 ? 12.789 -20.050 -1.804 0.70 16.07 955 ARG A CA 1
ATOM 1335 C CA B ARG A 1 171 ? 12.840 -20.021 -1.781 0.30 16.98 955 ARG A CA 1
ATOM 1336 C C . ARG A 1 171 ? 11.546 -19.905 -0.988 1.00 16.61 955 ARG A C 1
ATOM 1337 O O . ARG A 1 171 ? 11.056 -20.912 -0.419 1.00 18.68 955 ARG A O 1
ATOM 1352 N N . LEU A 1 172 ? 11.009 -18.673 -0.890 1.00 16.57 956 LEU A N 1
ATOM 1353 C CA . LEU A 1 172 ? 9.747 -18.428 -0.131 1.00 14.80 956 LEU A CA 1
ATOM 1354 C C . LEU A 1 172 ? 8.789 -17.738 -1.107 1.00 16.59 956 LEU A C 1
ATOM 1355 O O . LEU A 1 172 ? 9.111 -16.633 -1.630 1.00 17.97 956 LEU A O 1
ATOM 1360 N N . GLY A 1 173 ? 7.665 -18.415 -1.396 1.00 15.30 957 GLY A N 1
ATOM 1361 C CA . GLY A 1 173 ? 6.588 -17.722 -2.200 1.00 15.57 957 GLY A CA 1
ATOM 1362 C C . GLY A 1 173 ? 5.652 -16.984 -1.236 1.00 15.78 957 GLY A C 1
ATOM 1363 O O . GLY A 1 173 ? 5.103 -17.576 -0.295 1.00 15.85 957 GLY A O 1
ATOM 1364 N N . LEU A 1 174 ? 5.475 -15.654 -1.440 1.00 14.66 958 LEU A N 1
ATOM 1365 C CA . LEU A 1 174 ? 4.736 -14.886 -0.482 1.00 16.90 958 LEU A CA 1
ATOM 1366 C C . LEU A 1 174 ? 4.061 -13.715 -1.217 1.00 16.43 958 LEU A C 1
ATOM 1367 O O . LEU A 1 174 ? 4.748 -13.033 -1.966 1.00 20.54 958 LEU A O 1
ATOM 1372 N N . ASP A 1 175 ? 2.743 -13.529 -1.000 1.00 16.82 959 ASP A N 1
ATOM 1373 C CA . ASP A 1 175 ? 2.017 -12.306 -1.509 1.00 18.52 959 ASP A CA 1
ATOM 1374 C C . ASP A 1 175 ? 2.577 -11.062 -0.787 1.00 17.83 959 ASP A C 1
ATOM 1375 O O . ASP A 1 175 ? 2.585 -11.075 0.460 1.00 22.27 959 ASP A O 1
ATOM 1380 N N . GLN A 1 176 ? 3.013 -10.025 -1.515 1.00 19.28 960 GLN A N 1
ATOM 1381 C CA . GLN A 1 176 ? 3.555 -8.860 -0.782 1.00 20.78 960 GLN A CA 1
ATOM 1382 C C . GLN A 1 176 ? 2.771 -7.595 -1.028 1.00 22.15 960 GLN A C 1
ATOM 1383 O O . GLN A 1 176 ? 2.995 -6.594 -0.340 1.00 21.00 960 GLN A O 1
ATOM 1389 N N . THR A 1 177 ? 1.816 -7.627 -1.961 1.00 22.79 961 THR A N 1
ATOM 1390 C CA . THR A 1 177 ? 1.197 -6.324 -2.384 1.00 23.90 961 THR A CA 1
ATOM 1391 C C . THR A 1 177 ? 0.424 -5.621 -1.326 1.00 28.76 961 THR A C 1
ATOM 1392 O O . THR A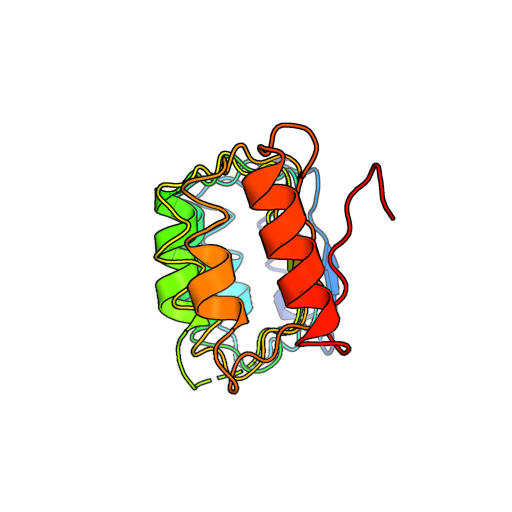 1 177 ? 0.446 -4.348 -1.266 1.00 29.30 961 THR A O 1
ATOM 1396 N N . THR A 1 178 ? -0.252 -6.381 -0.458 1.00 23.14 962 THR A N 1
ATOM 1397 C CA . THR A 1 178 ? -1.011 -5.696 0.605 1.00 25.22 962 THR A CA 1
ATOM 1398 C C . THR A 1 178 ? -0.238 -5.506 1.897 1.00 21.90 962 THR A C 1
ATOM 1399 O O . THR A 1 178 ? -0.813 -4.966 2.901 1.00 26.73 962 THR A O 1
ATOM 1403 N N . LEU A 1 179 ? 1.055 -5.872 1.893 1.00 20.35 963 LEU A N 1
ATOM 1404 C CA . LEU A 1 179 ? 1.879 -5.612 3.061 1.00 16.93 963 LEU A CA 1
ATOM 1405 C C . LEU A 1 179 ? 2.236 -4.126 3.171 1.00 18.59 963 LEU A C 1
ATOM 1406 O O . LEU A 1 179 ? 2.348 -3.396 2.123 1.00 22.56 963 LEU A O 1
ATOM 1411 N N . SER A 1 180 ? 2.405 -3.671 4.408 1.00 18.87 964 SER A N 1
ATOM 1412 C CA . SER A 1 180 ? 2.763 -2.220 4.573 1.00 20.55 964 SER A CA 1
ATOM 1413 C C . SER A 1 180 ? 4.144 -1.902 4.010 1.00 20.12 964 SER A C 1
ATOM 1414 O O . SER A 1 180 ? 5.017 -2.787 3.799 1.00 19.63 964 SER A O 1
ATOM 1417 N N . ASP A 1 181 ? 4.413 -0.621 3.806 1.00 20.88 965 ASP A N 1
ATOM 1418 C CA . ASP A 1 181 ? 5.723 -0.257 3.376 1.00 21.10 965 ASP A CA 1
ATOM 1419 C C . ASP A 1 181 ? 6.837 -0.665 4.406 1.00 19.82 965 ASP A C 1
ATOM 1420 O O . ASP A 1 181 ? 7.917 -1.092 4.018 1.00 20.68 965 ASP A O 1
ATOM 1425 N N . GLU A 1 182 ? 6.565 -0.510 5.717 1.00 21.20 966 GLU A N 1
ATOM 1426 C CA . GLU A 1 182 ? 7.496 -0.889 6.756 1.00 20.16 966 GLU A CA 1
ATOM 1427 C C . GLU A 1 182 ? 7.780 -2.393 6.606 1.00 19.97 966 GLU A C 1
ATOM 1428 O O . GLU A 1 182 ? 8.930 -2.824 6.678 1.00 21.15 966 GLU A O 1
ATOM 1434 N N . MET A 1 183 ? 6.742 -3.213 6.362 1.00 19.77 967 MET A N 1
ATOM 1435 C CA . MET A 1 183 ? 6.951 -4.688 6.226 1.00 17.56 967 MET A CA 1
ATOM 1436 C C . MET A 1 183 ? 7.755 -5.007 4.975 1.00 18.57 967 MET A C 1
ATOM 1437 O O . MET A 1 183 ? 8.673 -5.857 4.995 1.00 19.52 967 MET A O 1
ATOM 1442 N N . ARG A 1 184 ? 7.437 -4.325 3.869 1.00 18.04 968 ARG A N 1
ATOM 1443 C CA . ARG A 1 184 ? 8.188 -4.574 2.612 1.00 19.56 968 ARG A CA 1
ATOM 1444 C C . ARG A 1 184 ? 9.675 -4.198 2.796 1.00 20.40 968 ARG A C 1
ATOM 1445 O O . ARG A 1 184 ? 10.559 -4.862 2.293 1.00 18.80 968 ARG A O 1
ATOM 1453 N N . GLN A 1 185 ? 9.939 -3.092 3.524 1.00 17.65 969 GLN A N 1
ATOM 1454 C CA . GLN A 1 185 ? 11.287 -2.760 3.837 1.00 18.64 969 GLN A CA 1
ATOM 1455 C C . GLN A 1 185 ? 12.005 -3.831 4.695 1.00 18.60 969 GLN A C 1
ATOM 1456 O O . GLN A 1 185 ? 13.171 -4.163 4.452 1.00 21.83 969 GLN A O 1
ATOM 1462 N N . GLU A 1 186 ? 11.289 -4.379 5.666 1.00 19.68 970 GLU A N 1
ATOM 1463 C CA . GLU A 1 186 ? 11.865 -5.397 6.558 1.00 19.06 970 GLU A CA 1
ATOM 1464 C C . GLU A 1 186 ? 12.167 -6.671 5.714 1.00 18.51 970 GLU A C 1
ATOM 1465 O O . GLU A 1 186 ? 13.223 -7.257 5.891 1.00 20.20 970 GLU A O 1
ATOM 1471 N N . LEU A 1 187 ? 11.272 -7.047 4.768 1.00 17.85 971 LEU A N 1
ATOM 1472 C CA . LEU A 1 187 ? 11.605 -8.150 3.857 1.00 16.70 971 LEU A CA 1
ATOM 1473 C C . LEU A 1 187 ? 12.797 -7.878 2.971 1.00 19.45 971 LEU A C 1
ATOM 1474 O O . LEU A 1 187 ? 13.644 -8.772 2.815 1.00 21.06 971 LEU A O 1
ATOM 1479 N N . ARG A 1 188 ? 12.911 -6.681 2.394 1.00 19.77 972 ARG A N 1
ATOM 1480 C CA . ARG A 1 188 ? 14.111 -6.420 1.591 1.00 19.92 972 ARG A CA 1
ATOM 1481 C C . ARG A 1 188 ? 15.400 -6.497 2.420 1.00 22.40 972 ARG A C 1
ATOM 1482 O O . ARG A 1 188 ? 16.461 -6.923 1.923 1.00 25.19 972 ARG A O 1
ATOM 1490 N N . ALA A 1 189 ? 15.321 -5.985 3.660 1.00 21.34 973 ALA A N 1
ATOM 1491 C CA . ALA A 1 189 ? 16.488 -6.047 4.602 1.00 22.73 973 ALA A CA 1
ATOM 1492 C C . ALA A 1 189 ? 16.843 -7.482 4.895 1.00 23.97 973 ALA A C 1
ATOM 1493 O O . ALA A 1 189 ? 18.047 -7.856 4.928 1.00 25.52 973 ALA A O 1
ATOM 1495 N N . LEU A 1 190 ? 15.828 -8.324 5.033 1.00 21.45 974 LEU A N 1
ATOM 1496 C CA . LEU A 1 190 ? 16.089 -9.736 5.260 1.00 21.67 974 LEU A CA 1
ATOM 1497 C C . LEU A 1 190 ? 16.776 -10.380 4.045 1.00 23.38 974 LEU A C 1
ATOM 1498 O O . LEU A 1 190 ? 17.739 -11.173 4.187 1.00 25.23 974 LEU A O 1
ATOM 1503 N N . GLU A 1 191 ? 16.312 -10.042 2.845 1.00 22.83 975 GLU A N 1
ATOM 1504 C CA . GLU A 1 191 ? 16.936 -10.553 1.623 1.00 25.09 975 GLU A CA 1
ATOM 1505 C C . GLU A 1 191 ? 18.425 -10.107 1.519 1.00 25.96 975 GLU A C 1
ATOM 1506 O O . GLU A 1 191 ? 19.246 -10.878 1.006 1.00 28.95 975 GLU A O 1
ATOM 1512 N N . GLN A 1 192 ? 18.741 -8.868 1.935 1.00 28.14 976 GLN A N 1
ATOM 1513 C CA . GLN A 1 192 ? 20.135 -8.373 1.923 1.00 29.30 976 GLN A CA 1
ATOM 1514 C C . GLN A 1 192 ? 20.963 -9.202 2.862 1.00 28.82 976 GLN A C 1
ATOM 1515 O O . GLN A 1 192 ? 22.128 -9.540 2.532 1.00 39.77 976 GLN A O 1
ATOM 1521 N N . GLU A 1 193 ? 20.384 -9.541 4.014 1.00 28.69 977 GLU A N 1
ATOM 1522 C CA . GLU A 1 193 ? 21.061 -10.277 5.058 1.00 28.91 977 GLU A CA 1
ATOM 1523 C C . GLU A 1 193 ? 21.229 -11.804 4.712 1.00 31.83 977 GLU A C 1
ATOM 1524 O O . GLU A 1 193 ? 22.177 -12.448 5.186 1.00 37.59 977 GLU A O 1
ATOM 1530 N N . LYS A 1 194 ? 20.369 -12.357 3.869 1.00 30.58 978 LYS A N 1
ATOM 1531 C CA . LYS A 1 194 ? 20.356 -13.795 3.662 1.00 28.67 978 LYS A CA 1
ATOM 1532 C C . LYS A 1 194 ? 20.345 -13.898 2.140 1.00 30.57 978 LYS A C 1
ATOM 1533 O O . LYS A 1 194 ? 19.291 -14.154 1.504 1.00 30.44 978 LYS A O 1
ATOM 1539 N N . PRO A 1 195 ? 21.502 -13.693 1.501 1.00 37.32 979 PRO A N 1
ATOM 1540 C CA . PRO A 1 195 ? 21.481 -13.644 0.027 1.00 33.92 979 PRO A CA 1
ATOM 1541 C C . PRO A 1 195 ? 21.125 -14.978 -0.632 1.00 27.58 979 PRO A C 1
ATOM 1542 O O . PRO A 1 195 ? 20.773 -14.953 -1.814 1.00 35.36 979 PRO A O 1
ATOM 1546 N N . GLN A 1 196 ? 21.205 -16.099 0.110 1.00 29.43 980 GLN A N 1
ATOM 1547 C CA . GLN A 1 196 ? 20.804 -17.388 -0.432 1.00 27.58 980 GLN A CA 1
ATOM 1548 C C . GLN A 1 196 ? 19.229 -17.495 -0.542 1.00 27.18 980 GLN A C 1
ATOM 1549 O O . GLN A 1 196 ? 18.690 -18.446 -1.152 1.00 29.21 980 GLN A O 1
ATOM 1555 N N . LEU A 1 197 ? 18.499 -16.524 0.042 1.00 22.52 981 LEU A N 1
ATOM 1556 C CA . LEU A 1 197 ? 17.034 -16.621 0.095 1.00 21.70 981 LEU A CA 1
ATOM 1557 C C . LEU A 1 197 ? 16.358 -15.770 -1.029 1.00 25.18 981 LEU A C 1
ATOM 1558 O O . LEU A 1 197 ? 16.625 -14.541 -1.160 1.00 27.41 981 LEU A O 1
ATOM 1563 N N . LEU A 1 198 ? 15.497 -16.408 -1.852 1.00 22.43 982 LEU A N 1
ATOM 1564 C CA . LEU A 1 198 ? 14.762 -15.634 -2.842 1.00 27.05 982 LEU A CA 1
ATOM 1565 C C . LEU A 1 198 ? 13.302 -15.635 -2.390 1.00 25.15 982 LEU A C 1
ATOM 1566 O O . LEU A 1 198 ? 12.735 -16.709 -2.086 1.00 24.55 982 LEU A O 1
ATOM 1571 N N . ILE A 1 199 ? 12.703 -14.459 -2.292 1.00 23.76 983 ILE A N 1
ATOM 1572 C CA . ILE A 1 199 ? 11.281 -14.311 -1.941 1.00 23.62 983 ILE A CA 1
ATOM 1573 C C . ILE A 1 199 ? 10.675 -13.997 -3.307 1.00 22.96 983 ILE A C 1
ATOM 1574 O O . ILE A 1 199 ? 11.187 -13.086 -4.086 1.00 26.34 983 ILE A O 1
ATOM 1579 N N . PHE A 1 200 ? 9.649 -14.743 -3.647 1.00 22.02 984 PHE A N 1
ATOM 1580 C CA . PHE A 1 200 ? 9.024 -14.560 -4.981 1.00 23.90 984 PHE A CA 1
ATOM 1581 C C . PHE A 1 200 ? 7.547 -14.480 -4.857 1.00 21.47 984 PHE A C 1
ATOM 1582 O O . PHE A 1 200 ? 6.959 -14.888 -3.830 1.00 21.92 984 PHE A O 1
ATOM 1590 N N . SER A 1 201 ? 6.931 -13.941 -5.893 1.00 25.71 985 SER A N 1
ATOM 1591 C CA . SER A 1 201 ? 5.529 -13.994 -5.972 1.00 29.81 985 SER A CA 1
ATOM 1592 C C . SER A 1 201 ? 5.152 -14.033 -7.483 1.00 38.14 985 SER A C 1
ATOM 1593 O O . SER A 1 201 ? 6.042 -13.888 -8.335 1.00 42.38 985 SER A O 1
ATOM 1596 N N . ARG A 1 202 ? 3.855 -14.292 -7.785 1.00 39.44 986 ARG A N 1
ATOM 1597 C CA A ARG A 1 202 ? 3.338 -14.265 -9.167 0.50 39.17 986 ARG A CA 1
ATOM 1598 C CA B ARG A 1 202 ? 3.287 -14.194 -9.159 0.50 50.23 986 ARG A CA 1
ATOM 1599 C C . ARG A 1 202 ? 3.530 -12.894 -9.821 1.00 50.85 986 ARG A C 1
ATOM 1600 O O . ARG A 1 202 ? 3.535 -12.819 -11.079 1.00 50.76 986 ARG A O 1
ATOM 1615 N N . ARG A 1 203 ? 3.659 -11.844 -8.982 1.00 49.80 987 ARG A N 1
ATOM 1616 C CA . ARG A 1 203 ? 3.917 -10.457 -9.457 1.00 48.74 987 ARG A CA 1
ATOM 1617 C C . ARG A 1 203 ? 5.429 -10.174 -9.599 1.00 65.11 987 ARG A C 1
ATOM 1618 O O . ARG A 1 203 ? 5.880 -9.540 -10.577 1.00 84.19 987 ARG A O 1
ATOM 1626 N N . LYS A 1 204 ? 6.191 -10.618 -8.599 1.00 74.44 988 LYS A N 1
ATOM 1627 C CA . LYS A 1 204 ? 7.663 -10.612 -8.619 1.00 56.40 988 LYS A CA 1
ATOM 1628 C C . LYS A 1 204 ? 8.247 -12.033 -8.795 1.00 46.30 988 LYS A C 1
ATOM 1629 O O . LYS A 1 204 ? 8.790 -12.597 -7.822 1.00 37.22 988 LYS A O 1
ATOM 1635 N N . PRO A 1 205 ? 8.118 -12.625 -10.022 1.00 45.67 989 PRO A N 1
ATOM 1636 C CA . PRO A 1 205 ? 8.690 -14.021 -10.170 1.00 53.83 989 PRO A CA 1
ATOM 1637 C C . PRO A 1 205 ? 10.195 -14.214 -9.884 1.00 55.26 989 PRO A C 1
ATOM 1638 O O . PRO A 1 205 ? 10.620 -15.354 -9.542 1.00 46.00 989 PRO A O 1
#

Nearest PDB structures (foldseek):
  7wge-assembly1_A  TM=9.804E-01  e=1.444E-28  Homo sapiens
  5irm-assembly1_A  TM=8.910E-01  e=1.729E-09  Oryctolagus cuniculus
  5irn-assembly1_A  TM=8.773E-01  e=6.347E-09  Oryctolagus cuniculus
  5irm-assembly1_C  TM=8.255E-01  e=2.568E-09  Oryctolagus cuniculus
  8j07-assembly1_5  TM=8.586E-01  e=2.966E-07  Homo sapiens

Solvent-accessible surface area: 9711 Å² total

Secondary structure (DSSP, 8-state):
--HHHHHHHHHHHTT--S--EEE-TTS---HHHHHHHHHHHHSTT---SEEE-TTS---HHHHHHHHHHHHS-SS--EEE--SS--HHHHHHHHHHHHTS-----EEE-TTS--BGGGHHHHHHHHHH-SS--EEE--SSB-HHHHHHHHHHHHTSTT----EEE---TTS-HHHHHHHHHHHHH-TT-EEE-SS--

Foldseek 3Di:
DADPVLVVVLVVLVVDAPAAEDAPEQAAADPVSLLSVLVSLLDPRDQYQEYEHANHQDELVSLLSVLVSCVNHQHHAEYEHANYQHELSSLLSNLVNQLDAREHAEYEHAQHAYELVNLLSVLSNQQRGQHYAEYAHHNYHHELSSLVSNLVSPPRPNGNYQEYEYDPVPYDPVSVVVVVVSCVVVVSHDYAYPVRD